Protein AF-A0AAV9CU15-F1 (afdb_monomer_lite)

pLDDT: mean 89.38, std 11.27, range [43.75, 98.19]

Structure (mmCIF, N/CA/C/O backbone):
data_AF-A0AAV9CU15-F1
#
_entry.id   AF-A0AAV9CU15-F1
#
loop_
_atom_site.group_PDB
_atom_site.id
_atom_site.type_symbol
_atom_site.label_atom_id
_atom_site.label_alt_id
_atom_site.label_comp_id
_atom_site.label_asym_id
_atom_site.label_entity_id
_atom_site.label_seq_id
_atom_site.pdbx_PDB_ins_code
_atom_site.Cartn_x
_atom_site.Cartn_y
_atom_site.Cartn_z
_atom_site.occupancy
_atom_site.B_iso_or_equiv
_atom_site.auth_seq_id
_atom_site.auth_comp_id
_atom_site.auth_asym_id
_atom_site.auth_atom_id
_atom_site.pdbx_PDB_model_num
ATOM 1 N N . MET A 1 1 ? -13.813 -2.725 -29.392 1.00 52.69 1 MET A N 1
ATOM 2 C CA . MET A 1 1 ? -12.431 -3.181 -29.645 1.00 52.69 1 MET A CA 1
ATOM 3 C C . MET A 1 1 ? -12.504 -4.587 -30.190 1.00 52.69 1 MET A C 1
ATOM 5 O O . MET A 1 1 ? -13.206 -5.396 -29.596 1.00 52.69 1 MET A O 1
ATOM 9 N N . GLY A 1 2 ? -11.911 -4.836 -31.357 1.00 55.34 2 GLY A N 1
ATOM 10 C CA . GLY A 1 2 ? -11.866 -6.178 -31.943 1.00 55.34 2 GLY A CA 1
ATOM 11 C C . GLY A 1 2 ? -10.766 -7.030 -31.292 1.00 55.34 2 GLY A C 1
ATOM 12 O O . GLY A 1 2 ? -9.834 -6.455 -30.734 1.00 55.34 2 GLY A O 1
ATOM 13 N N . PRO A 1 3 ? -10.847 -8.369 -31.371 1.00 62.31 3 PRO A N 1
ATOM 14 C CA . PRO A 1 3 ? -9.856 -9.271 -30.778 1.00 62.31 3 PRO A CA 1
ATOM 15 C C . PRO A 1 3 ? -8.409 -9.008 -31.239 1.00 62.31 3 PRO A C 1
ATOM 17 O O . PRO A 1 3 ? -7.493 -9.156 -30.439 1.00 62.31 3 PRO A O 1
ATOM 20 N N . SER A 1 4 ? -8.204 -8.536 -32.476 1.00 70.06 4 SER A N 1
ATOM 21 C CA . SER A 1 4 ? -6.872 -8.216 -33.017 1.00 70.06 4 SER A CA 1
ATOM 22 C C . SER A 1 4 ? -6.161 -7.074 -32.276 1.00 70.06 4 SER A C 1
ATOM 24 O O . SER A 1 4 ? -4.962 -7.138 -32.065 1.00 70.06 4 SER A O 1
ATOM 26 N N . ASP A 1 5 ? -6.897 -6.065 -31.795 1.00 84.06 5 ASP A N 1
ATOM 27 C CA . ASP A 1 5 ? -6.326 -4.906 -31.079 1.00 84.06 5 ASP A CA 1
ATOM 28 C C . ASP A 1 5 ? -5.809 -5.291 -29.680 1.00 84.06 5 ASP A C 1
ATOM 30 O O . ASP A 1 5 ? -4.909 -4.654 -29.142 1.00 84.06 5 ASP A O 1
ATOM 34 N N . VAL A 1 6 ? -6.354 -6.349 -29.069 1.00 88.12 6 VAL A N 1
ATOM 35 C CA . VAL A 1 6 ? -5.861 -6.847 -27.775 1.00 88.12 6 VAL A CA 1
ATOM 36 C C . VAL A 1 6 ? -4.567 -7.632 -27.959 1.00 88.12 6 VAL A C 1
ATOM 38 O O . VAL A 1 6 ? -3.618 -7.417 -27.208 1.00 88.12 6 VAL A O 1
ATOM 41 N N . GLU A 1 7 ? -4.517 -8.503 -28.966 1.00 91.31 7 GLU A N 1
ATOM 42 C CA . GLU A 1 7 ? -3.332 -9.303 -29.283 1.00 91.31 7 GLU A CA 1
ATOM 43 C C . GLU A 1 7 ? -2.139 -8.400 -29.627 1.00 91.31 7 GLU A C 1
ATOM 45 O O . GLU A 1 7 ? -1.091 -8.512 -28.990 1.00 91.31 7 GLU A O 1
ATOM 50 N N . ASP A 1 8 ? -2.348 -7.408 -30.499 1.00 92.81 8 ASP A N 1
ATOM 51 C CA . ASP A 1 8 ? -1.324 -6.432 -30.892 1.00 92.81 8 ASP A CA 1
ATOM 52 C C . ASP A 1 8 ? -0.763 -5.663 -29.677 1.00 92.81 8 ASP A C 1
ATOM 54 O O . ASP A 1 8 ? 0.445 -5.440 -29.551 1.00 92.81 8 ASP A O 1
ATOM 58 N N . ARG A 1 9 ? -1.624 -5.279 -28.722 1.00 92.38 9 ARG A N 1
ATOM 59 C CA . ARG A 1 9 ? -1.201 -4.606 -27.478 1.00 92.38 9 ARG A CA 1
ATOM 60 C C . ARG A 1 9 ? -0.415 -5.526 -26.561 1.00 92.38 9 ARG A C 1
ATOM 62 O O . ARG A 1 9 ? 0.552 -5.084 -25.942 1.00 92.38 9 ARG A O 1
ATOM 69 N N . CYS A 1 10 ? -0.842 -6.777 -26.431 1.00 93.06 10 CYS A N 1
ATOM 70 C CA . CYS A 1 10 ? -0.137 -7.768 -25.630 1.00 93.06 10 CYS A CA 1
ATOM 71 C C . CYS A 1 10 ? 1.243 -8.066 -26.220 1.00 93.06 10 CYS A C 1
ATOM 73 O O . CYS A 1 10 ? 2.216 -8.138 -25.470 1.00 93.06 10 CYS A O 1
ATOM 75 N N . GLU A 1 11 ? 1.349 -8.195 -27.542 1.00 94.25 11 GLU A N 1
ATOM 76 C CA . GLU A 1 11 ? 2.629 -8.349 -28.234 1.00 94.25 11 GLU A CA 1
ATOM 77 C C . GLU A 1 11 ? 3.534 -7.136 -28.025 1.00 94.25 11 GLU A C 1
ATOM 79 O O . GLU A 1 11 ? 4.693 -7.301 -27.635 1.00 94.25 11 GLU A O 1
ATOM 84 N N . TRP A 1 12 ? 2.998 -5.922 -28.173 1.00 95.25 12 TRP A N 1
ATOM 85 C CA . TRP A 1 12 ? 3.748 -4.703 -27.883 1.00 95.25 12 TRP A CA 1
ATOM 86 C C . TRP A 1 12 ? 4.240 -4.661 -26.429 1.00 95.25 12 TRP A C 1
ATOM 88 O O . TRP A 1 12 ? 5.417 -4.407 -26.190 1.00 95.25 12 TRP A O 1
ATOM 98 N N . LEU A 1 13 ? 3.386 -4.971 -25.447 1.00 93.69 13 LEU A N 1
ATOM 99 C CA . LEU A 1 13 ? 3.779 -5.008 -24.032 1.00 93.69 13 LEU A CA 1
ATOM 100 C C . LEU A 1 13 ? 4.886 -6.033 -23.767 1.00 93.69 13 LEU A C 1
ATOM 102 O O . LEU A 1 13 ? 5.840 -5.724 -23.051 1.00 93.69 13 LEU A O 1
ATOM 106 N N . ARG A 1 14 ? 4.799 -7.228 -24.365 1.00 92.50 14 ARG A N 1
ATOM 107 C CA . ARG A 1 14 ? 5.859 -8.245 -24.265 1.00 92.50 14 ARG A CA 1
ATOM 108 C C . ARG A 1 14 ? 7.175 -7.728 -24.834 1.00 92.50 14 ARG A C 1
ATOM 110 O O . ARG A 1 14 ? 8.215 -7.946 -24.222 1.00 92.50 14 ARG A O 1
ATOM 117 N N . SER A 1 15 ? 7.125 -6.986 -25.941 1.00 94.94 15 SER A N 1
ATOM 118 C CA . SER A 1 15 ? 8.307 -6.365 -26.547 1.00 94.94 15 SER A CA 1
ATOM 119 C C . SER A 1 15 ? 8.953 -5.292 -25.660 1.00 94.94 15 SER A C 1
ATOM 121 O O . SER A 1 15 ? 10.102 -4.927 -25.895 1.00 94.94 15 SER A O 1
ATOM 123 N N . GLN A 1 16 ? 8.229 -4.744 -24.678 1.00 96.88 16 GLN A N 1
ATOM 124 C CA . GLN A 1 16 ? 8.760 -3.755 -23.739 1.00 96.88 16 GLN A CA 1
ATOM 125 C C . GLN A 1 16 ? 9.396 -4.390 -22.495 1.00 96.88 16 GLN A C 1
ATOM 127 O O . GLN A 1 16 ? 10.040 -3.668 -21.737 1.00 96.88 16 GLN A O 1
ATOM 132 N N . LEU A 1 17 ? 9.235 -5.694 -22.251 1.00 95.56 17 LEU A N 1
ATOM 133 C CA . LEU A 1 17 ? 9.743 -6.343 -21.039 1.00 95.56 17 LEU A CA 1
ATOM 134 C C . LEU A 1 17 ? 11.272 -6.321 -20.979 1.00 95.56 17 LEU A C 1
ATOM 136 O O . LEU A 1 17 ? 11.960 -6.908 -21.813 1.00 95.56 17 LEU A O 1
ATOM 140 N N . ILE A 1 18 ? 11.809 -5.721 -19.919 1.00 95.75 18 ILE A N 1
ATOM 141 C CA . ILE A 1 18 ? 13.247 -5.730 -19.669 1.00 95.75 18 ILE A CA 1
ATOM 142 C C . ILE A 1 18 ? 13.670 -7.129 -19.207 1.00 95.75 18 ILE A C 1
ATOM 144 O O . ILE A 1 18 ? 13.133 -7.700 -18.247 1.00 95.75 18 ILE A O 1
ATOM 148 N N . GLY A 1 19 ? 14.661 -7.689 -19.903 1.00 93.06 19 GLY A N 1
ATOM 149 C CA . GLY A 1 19 ? 15.219 -9.006 -19.604 1.00 93.06 19 GLY A CA 1
ATOM 150 C C . GLY A 1 19 ? 14.276 -10.167 -19.923 1.00 93.06 19 GLY A C 1
ATOM 151 O O . GLY A 1 19 ? 14.358 -11.188 -19.237 1.00 93.06 19 GLY A O 1
ATOM 152 N N . ALA A 1 20 ? 13.376 -10.012 -20.901 1.00 91.56 20 ALA A N 1
ATOM 153 C CA . ALA A 1 20 ? 12.515 -11.094 -21.394 1.00 91.56 20 ALA A CA 1
ATOM 154 C C . ALA A 1 20 ? 13.324 -12.347 -21.777 1.00 91.56 20 ALA A C 1
ATOM 156 O O . ALA A 1 20 ? 12.943 -13.462 -21.43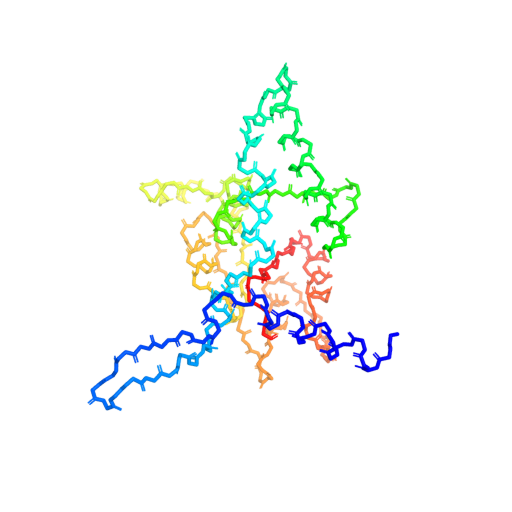1 1.00 91.56 20 ALA A O 1
ATOM 157 N N . ASP A 1 21 ? 14.499 -12.131 -22.369 1.00 92.12 21 ASP A N 1
ATOM 158 C CA . ASP A 1 21 ? 15.380 -13.186 -22.876 1.00 92.12 21 ASP A CA 1
ATOM 159 C C . ASP A 1 21 ? 16.558 -13.448 -21.922 1.00 92.12 21 ASP A C 1
ATOM 161 O O . ASP A 1 21 ? 17.593 -13.985 -22.316 1.00 92.12 21 ASP A O 1
ATOM 165 N N . ALA A 1 22 ? 16.451 -13.000 -20.665 1.00 95.06 22 ALA A N 1
ATOM 166 C CA . ALA A 1 22 ? 17.530 -13.140 -19.698 1.00 95.06 22 ALA A CA 1
ATOM 167 C C . ALA A 1 22 ? 17.842 -14.620 -19.448 1.00 95.06 22 ALA A C 1
ATOM 169 O O . ALA A 1 22 ? 16.946 -15.438 -19.245 1.00 95.06 22 ALA A O 1
ATOM 170 N N . GLU A 1 23 ? 19.127 -14.951 -19.398 1.00 96.62 23 GLU A N 1
ATOM 171 C CA . GLU A 1 23 ? 19.606 -16.300 -19.116 1.00 96.62 23 GLU A CA 1
ATOM 172 C C . GLU A 1 23 ? 20.377 -16.338 -17.801 1.00 96.62 23 GLU A C 1
ATOM 174 O O . GLU A 1 23 ? 21.019 -15.365 -17.400 1.00 96.62 23 GLU A O 1
ATOM 179 N N . PHE A 1 24 ? 20.368 -17.499 -17.154 1.00 96.12 24 PHE A N 1
ATOM 180 C CA . PHE A 1 24 ? 21.204 -17.764 -15.991 1.00 96.12 24 PHE A CA 1
ATOM 181 C C . PHE A 1 24 ? 21.865 -19.139 -16.097 1.00 96.12 24 PHE A C 1
ATOM 183 O O . PHE A 1 24 ? 21.350 -20.065 -16.729 1.00 96.12 24 PHE A O 1
ATOM 190 N N . THR A 1 25 ? 23.049 -19.263 -15.499 1.00 97.38 25 THR A N 1
ATOM 191 C CA . THR A 1 25 ? 23.806 -20.516 -15.486 1.00 97.38 25 THR A CA 1
ATOM 192 C C . THR A 1 25 ? 23.284 -21.422 -14.383 1.00 97.38 25 THR A C 1
ATOM 194 O O . THR A 1 25 ? 23.201 -21.018 -13.223 1.00 97.38 25 THR A O 1
ATOM 197 N N . THR A 1 26 ? 22.989 -22.668 -14.737 1.00 95.12 26 THR A N 1
ATOM 198 C CA . THR A 1 26 ? 22.662 -23.733 -13.786 1.00 95.12 26 THR A CA 1
ATOM 199 C C . THR A 1 26 ? 23.762 -24.800 -13.799 1.00 95.12 26 THR A C 1
ATOM 201 O O . THR A 1 26 ? 24.600 -24.800 -14.703 1.00 95.12 26 THR A O 1
ATOM 204 N N . PRO A 1 27 ? 23.760 -25.757 -12.853 1.00 96.94 27 PRO A N 1
ATOM 205 C CA . PRO A 1 27 ? 24.624 -26.938 -12.933 1.00 96.94 27 PRO A CA 1
ATOM 206 C C . PRO A 1 27 ? 24.406 -27.807 -14.188 1.00 96.94 27 PRO A C 1
ATOM 208 O O . PRO A 1 27 ? 25.235 -28.662 -14.478 1.00 96.94 27 PRO A O 1
ATOM 211 N N . PHE A 1 28 ? 23.305 -27.597 -14.921 1.00 93.19 28 PHE A N 1
ATOM 212 C CA . PHE A 1 28 ? 22.894 -28.349 -16.112 1.00 93.19 28 PHE A CA 1
ATOM 213 C C . PHE A 1 28 ? 22.767 -27.431 -17.339 1.00 93.19 28 PHE A C 1
ATOM 215 O O . PHE A 1 28 ? 21.766 -27.499 -18.062 1.00 93.19 28 PHE A O 1
ATOM 222 N N . ASP A 1 29 ? 23.748 -26.541 -17.512 1.00 94.75 29 ASP A N 1
ATOM 223 C CA . ASP A 1 29 ? 23.861 -25.518 -18.561 1.00 94.75 29 ASP A CA 1
ATOM 224 C C . ASP A 1 29 ? 23.061 -24.228 -18.332 1.00 94.75 29 ASP A C 1
ATOM 226 O O . ASP A 1 29 ? 22.367 -24.035 -17.325 1.00 94.75 29 ASP A O 1
ATOM 230 N N . LYS A 1 30 ? 23.217 -23.292 -19.274 1.00 96.62 30 LYS A N 1
ATOM 231 C CA . LYS A 1 30 ? 22.450 -22.049 -19.323 1.00 96.62 30 LYS A CA 1
ATOM 232 C C . LYS A 1 30 ? 20.980 -22.332 -19.606 1.00 96.62 30 LYS A C 1
ATOM 234 O O . LYS A 1 30 ? 20.640 -23.173 -20.437 1.00 96.62 30 LYS A O 1
ATOM 239 N N . ARG A 1 31 ? 20.109 -21.601 -18.917 1.00 95.88 31 ARG A N 1
ATOM 240 C CA . ARG A 1 31 ? 18.657 -21.673 -19.080 1.00 95.88 31 ARG A CA 1
ATOM 241 C C . ARG A 1 31 ? 18.089 -20.270 -19.239 1.00 95.88 31 ARG A C 1
ATOM 243 O O . ARG A 1 31 ? 18.542 -19.345 -18.566 1.00 95.88 31 ARG A O 1
ATOM 250 N N . VAL A 1 32 ? 17.071 -20.145 -20.086 1.00 95.00 32 VAL A N 1
ATOM 251 C CA . VAL A 1 32 ? 16.246 -18.935 -20.171 1.00 95.00 32 VAL A CA 1
ATOM 252 C C . VAL A 1 32 ? 15.443 -18.798 -18.878 1.00 95.0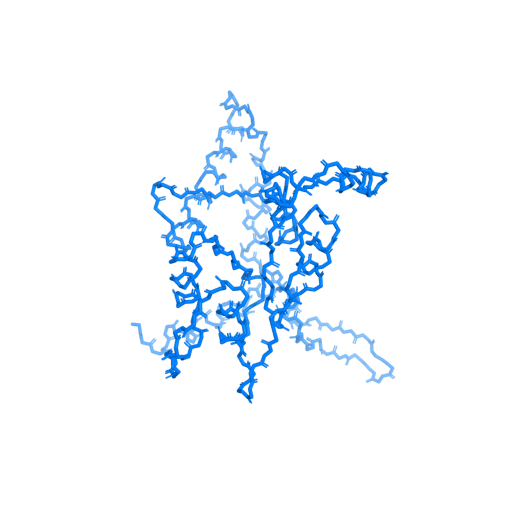0 32 VAL A C 1
ATOM 254 O O . VAL A 1 32 ? 14.858 -19.766 -18.383 1.00 95.00 32 VAL A O 1
ATOM 257 N N . LEU A 1 33 ? 15.429 -17.596 -18.312 1.00 93.88 33 LEU A N 1
ATOM 258 C CA . LEU A 1 33 ? 14.712 -17.272 -17.089 1.00 93.88 33 LEU A CA 1
ATOM 259 C C . LEU A 1 33 ? 13.204 -17.233 -17.351 1.00 93.88 33 LEU A C 1
ATOM 261 O O . LEU A 1 33 ? 12.676 -16.269 -17.896 1.00 93.88 33 LEU A O 1
ATOM 265 N N . THR A 1 34 ? 12.491 -18.257 -16.885 1.00 92.75 34 THR A N 1
ATOM 266 C CA . THR A 1 34 ? 11.025 -18.216 -16.811 1.00 92.75 34 THR A CA 1
ATOM 267 C C . THR A 1 34 ? 10.616 -17.426 -15.575 1.00 92.75 34 THR A C 1
ATOM 269 O O . THR A 1 34 ? 10.810 -17.880 -14.449 1.00 92.75 34 THR A O 1
ATOM 272 N N . TYR A 1 35 ? 10.085 -16.222 -15.772 1.00 92.25 35 TYR A N 1
ATOM 273 C CA . TYR A 1 35 ? 9.671 -15.358 -14.671 1.00 92.25 35 TYR A CA 1
ATOM 274 C C . TYR A 1 35 ? 8.214 -15.607 -14.293 1.00 92.25 35 TYR A C 1
ATOM 276 O O . TYR A 1 35 ? 7.310 -15.266 -15.048 1.00 92.25 35 TYR A O 1
ATOM 284 N N . ALA A 1 36 ? 7.998 -16.190 -13.117 1.00 92.25 36 ALA A N 1
ATOM 285 C CA . ALA A 1 36 ? 6.675 -16.511 -12.584 1.00 92.25 36 ALA A CA 1
ATOM 286 C C . ALA A 1 36 ? 6.419 -15.833 -11.223 1.00 92.25 36 ALA A C 1
ATOM 288 O O . ALA A 1 36 ? 5.704 -16.372 -10.388 1.00 92.25 36 ALA A O 1
ATOM 289 N N . ASP A 1 37 ? 7.018 -14.658 -11.002 1.00 90.75 37 ASP A N 1
ATOM 290 C CA . ASP A 1 37 ? 7.001 -13.926 -9.722 1.00 90.75 37 ASP A CA 1
ATOM 291 C C . ASP A 1 37 ? 6.241 -12.583 -9.812 1.00 90.75 37 ASP A C 1
ATOM 293 O O . ASP A 1 37 ? 6.412 -11.677 -9.002 1.00 90.75 37 ASP A O 1
ATOM 297 N N . HIS A 1 38 ? 5.376 -12.444 -10.824 1.00 87.56 38 HIS A N 1
ATOM 298 C CA . HIS A 1 38 ? 4.663 -11.200 -11.138 1.00 87.56 38 HIS A CA 1
ATOM 299 C C . HIS A 1 38 ? 3.754 -10.690 -10.013 1.00 87.56 38 HIS A C 1
ATOM 301 O O . HIS A 1 38 ? 3.551 -9.482 -9.903 1.00 87.56 38 HIS A O 1
ATOM 307 N N . THR A 1 39 ? 3.219 -11.589 -9.185 1.00 83.69 39 THR A N 1
ATOM 308 C CA . THR A 1 39 ? 2.398 -11.227 -8.021 1.00 83.69 39 THR A CA 1
ATOM 309 C C . THR A 1 39 ? 3.233 -10.578 -6.916 1.00 83.69 39 THR A C 1
ATOM 311 O O . THR A 1 39 ? 2.718 -9.742 -6.183 1.00 83.69 39 THR A O 1
ATOM 314 N N . ALA A 1 40 ? 4.519 -10.927 -6.798 1.00 85.19 40 ALA A N 1
ATOM 315 C CA . ALA A 1 40 ? 5.419 -10.304 -5.831 1.00 85.19 40 ALA A CA 1
ATOM 316 C C . ALA A 1 40 ? 6.030 -9.009 -6.383 1.00 85.19 40 ALA A C 1
ATOM 318 O O . ALA A 1 40 ? 6.111 -8.003 -5.676 1.00 85.19 40 ALA A O 1
ATOM 319 N N . SER A 1 41 ? 6.465 -9.017 -7.647 1.00 88.06 41 SER A N 1
ATOM 320 C CA . SER A 1 41 ? 7.007 -7.831 -8.305 1.00 88.06 41 SER A CA 1
ATOM 321 C C . SER A 1 41 ? 6.836 -7.877 -9.821 1.00 88.06 41 SER A C 1
ATOM 323 O O . SER A 1 41 ? 7.056 -8.892 -10.476 1.00 88.06 41 SER A O 1
ATOM 325 N N . GLY A 1 42 ? 6.457 -6.747 -10.413 1.00 88.88 42 GLY A N 1
ATOM 326 C CA . GLY A 1 42 ? 6.433 -6.600 -11.864 1.00 88.88 42 GLY A CA 1
ATOM 327 C C . GLY A 1 42 ? 7.843 -6.448 -12.439 1.00 88.88 42 GLY A C 1
ATOM 328 O O . GLY A 1 42 ? 8.732 -5.882 -11.806 1.00 88.88 42 GLY A O 1
ATOM 329 N N . ARG A 1 43 ? 8.044 -6.893 -13.682 1.00 91.88 43 ARG A N 1
ATOM 330 C CA . ARG A 1 43 ? 9.257 -6.551 -14.437 1.00 91.88 43 ARG A CA 1
ATOM 331 C C . ARG A 1 43 ? 9.194 -5.114 -14.940 1.00 91.88 43 ARG A C 1
ATOM 333 O O . ARG A 1 43 ? 8.123 -4.625 -15.292 1.00 91.88 43 ARG A O 1
ATOM 340 N N . GLY A 1 44 ? 10.361 -4.480 -15.028 1.00 94.75 44 GLY A N 1
ATOM 341 C CA . GLY A 1 44 ? 10.501 -3.178 -15.671 1.00 94.75 44 GLY A CA 1
ATOM 342 C C . GLY A 1 44 ? 10.122 -3.233 -17.153 1.00 94.75 44 GLY A C 1
ATOM 343 O O . GLY A 1 44 ? 10.303 -4.258 -17.821 1.00 94.75 44 GLY A O 1
ATOM 344 N N . LEU A 1 45 ? 9.611 -2.113 -17.661 1.00 96.94 45 LEU A N 1
ATOM 345 C CA . LEU A 1 45 ? 9.267 -1.932 -19.068 1.00 96.94 45 LEU A CA 1
ATOM 346 C C . LEU A 1 45 ? 10.155 -0.850 -19.677 1.00 96.94 45 LEU A C 1
ATOM 348 O O . LEU A 1 45 ? 10.263 0.239 -19.117 1.00 96.94 45 LEU A O 1
ATOM 352 N N . HIS A 1 46 ? 10.723 -1.110 -20.853 1.00 97.62 46 HIS A N 1
ATOM 353 C CA . HIS A 1 46 ? 11.558 -0.155 -21.582 1.00 97.62 46 HIS A CA 1
ATOM 354 C C . HIS A 1 46 ? 10.861 1.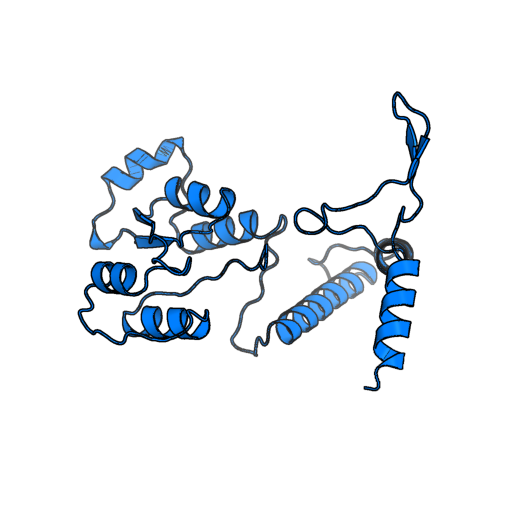194 -21.773 1.00 97.62 46 HIS A C 1
ATOM 356 O O . HIS A 1 46 ? 11.465 2.232 -21.534 1.00 97.62 46 HIS A O 1
ATOM 362 N N . CYS A 1 47 ? 9.574 1.200 -22.126 1.00 96.94 47 CYS A N 1
ATOM 363 C CA . CYS A 1 47 ? 8.812 2.436 -22.281 1.00 96.94 47 CYS A CA 1
ATOM 364 C C . CYS A 1 47 ? 8.740 3.281 -20.993 1.00 96.94 47 CYS A C 1
ATOM 366 O O . CYS A 1 47 ? 8.774 4.508 -21.076 1.00 96.94 47 CYS A O 1
ATOM 368 N N . ILE A 1 48 ? 8.686 2.650 -19.816 1.00 97.06 48 ILE A N 1
ATOM 369 C CA . ILE A 1 48 ? 8.670 3.343 -18.521 1.00 97.06 48 ILE A CA 1
ATOM 370 C C . ILE A 1 48 ? 10.075 3.839 -18.176 1.00 97.06 48 ILE A C 1
ATOM 372 O O . ILE A 1 48 ? 10.244 5.018 -17.868 1.00 97.06 48 ILE A O 1
ATOM 376 N N . GLU A 1 49 ? 11.086 2.975 -18.275 1.00 97.75 49 GLU A N 1
ATOM 377 C CA . GLU A 1 49 ? 12.465 3.336 -17.924 1.00 97.75 49 GLU A CA 1
ATOM 378 C C . GLU A 1 49 ? 13.028 4.429 -18.842 1.00 97.75 49 GLU A C 1
ATOM 380 O O . GLU A 1 49 ? 13.665 5.377 -18.375 1.00 97.75 49 GLU A O 1
ATOM 385 N N . ASN A 1 50 ? 12.728 4.369 -20.141 1.00 98.00 50 ASN A N 1
ATOM 386 C CA . ASN A 1 50 ? 13.110 5.412 -21.092 1.00 98.00 50 ASN A CA 1
ATOM 387 C C . ASN A 1 50 ? 12.392 6.728 -20.764 1.00 98.00 50 ASN A C 1
ATOM 389 O O . ASN A 1 50 ? 13.016 7.784 -20.739 1.00 98.00 50 ASN A O 1
ATOM 393 N N . TYR A 1 51 ? 11.101 6.690 -20.414 1.00 97.38 51 TYR A N 1
ATOM 394 C CA . TYR A 1 51 ? 10.389 7.899 -19.996 1.00 97.38 51 TYR A CA 1
ATOM 395 C C . TYR A 1 51 ? 11.007 8.523 -18.735 1.00 97.38 51 TYR A C 1
ATOM 397 O O . TYR A 1 51 ? 11.206 9.740 -18.672 1.00 97.38 51 TYR A O 1
ATOM 405 N N . ILE A 1 52 ? 11.359 7.706 -17.740 1.00 97.06 52 ILE A N 1
ATOM 406 C CA . ILE A 1 52 ? 12.026 8.179 -16.523 1.00 97.06 52 ILE A CA 1
ATOM 407 C C . ILE A 1 52 ? 13.365 8.832 -16.880 1.00 97.06 52 ILE A C 1
ATOM 409 O O . ILE A 1 52 ? 13.599 9.989 -16.522 1.00 97.06 52 ILE A O 1
ATOM 413 N N . THR A 1 53 ? 14.224 8.124 -17.608 1.00 98.19 53 THR A N 1
ATOM 414 C CA . THR A 1 53 ? 15.594 8.568 -17.903 1.00 98.19 53 THR A CA 1
ATOM 415 C C . THR A 1 53 ? 15.664 9.752 -18.863 1.00 98.19 53 THR A C 1
ATOM 417 O O . THR A 1 53 ? 16.496 10.635 -18.665 1.00 98.19 53 THR A O 1
ATOM 420 N N . GLU A 1 54 ? 14.779 9.826 -19.854 1.00 97.56 54 GLU A N 1
ATOM 421 C CA . GLU A 1 54 ? 14.821 10.848 -20.905 1.00 97.56 54 GLU A CA 1
ATOM 422 C C . GLU A 1 54 ? 13.907 12.047 -20.616 1.00 97.56 54 GLU A C 1
ATOM 424 O O . GLU A 1 54 ? 14.194 13.167 -21.042 1.00 97.56 54 GLU A O 1
ATOM 429 N N . THR A 1 55 ? 12.802 11.849 -19.886 1.00 95.50 55 THR A N 1
ATOM 430 C CA . THR A 1 55 ? 11.776 12.894 -19.691 1.00 95.50 55 THR A CA 1
ATOM 431 C C . THR A 1 55 ? 11.688 13.405 -18.257 1.00 95.50 55 THR A C 1
ATOM 433 O O . THR A 1 55 ? 11.449 14.604 -18.062 1.00 95.50 55 THR A O 1
ATOM 436 N N . VAL A 1 56 ? 11.858 12.533 -17.258 1.00 95.38 56 VAL A N 1
ATOM 437 C CA . VAL A 1 56 ? 11.707 12.897 -15.838 1.00 95.38 56 VAL A CA 1
ATOM 438 C C . VAL A 1 56 ? 13.032 13.375 -15.253 1.00 95.38 56 VAL A C 1
ATOM 440 O O . VAL A 1 56 ? 13.138 14.527 -14.831 1.00 95.38 56 VAL A O 1
ATOM 443 N N . LEU A 1 57 ? 14.054 12.515 -15.250 1.00 96.75 57 LEU A N 1
ATOM 444 C CA . LEU A 1 57 ? 15.327 12.765 -14.570 1.00 96.75 57 LEU A CA 1
ATOM 445 C C . LEU A 1 57 ? 16.064 14.028 -15.050 1.00 96.75 57 LEU A C 1
ATOM 447 O O . LEU A 1 57 ? 16.528 14.772 -14.185 1.00 96.75 57 LEU A O 1
ATOM 451 N N . PRO A 1 58 ? 16.127 14.360 -16.358 1.00 96.62 58 PRO A N 1
ATOM 452 C CA . PRO A 1 58 ? 16.873 15.535 -16.819 1.00 96.62 58 PRO A CA 1
ATOM 453 C C . PRO A 1 58 ? 16.308 16.873 -16.322 1.00 96.62 58 PRO A C 1
ATOM 455 O O . PRO A 1 58 ? 17.009 17.883 -16.329 1.00 96.62 58 PRO A O 1
ATOM 458 N N . PHE A 1 59 ? 15.042 16.893 -15.895 1.00 94.56 59 PHE A N 1
ATOM 459 C CA . PHE A 1 59 ? 14.342 18.099 -15.446 1.00 94.56 59 PHE A CA 1
ATOM 460 C C . PHE A 1 59 ? 13.806 17.976 -14.018 1.00 94.56 59 PHE A C 1
ATOM 462 O O . PHE A 1 59 ? 12.953 18.773 -13.619 1.00 94.56 59 PHE A O 1
ATOM 469 N N . CYS A 1 60 ? 14.279 16.981 -13.265 1.00 94.12 60 CYS A N 1
ATOM 470 C CA . CYS A 1 60 ? 13.829 16.736 -11.906 1.00 94.12 60 CYS A CA 1
ATOM 471 C C . CYS A 1 60 ? 14.252 17.893 -10.993 1.00 94.12 60 CYS A C 1
ATOM 473 O O . CYS A 1 60 ? 15.422 18.274 -10.927 1.00 94.12 60 CYS A O 1
ATOM 475 N N . GLY A 1 61 ? 13.280 18.467 -10.295 1.00 93.19 61 GLY A N 1
ATOM 476 C CA . GLY A 1 61 ? 13.467 19.556 -9.349 1.00 93.19 61 GLY A CA 1
ATOM 477 C C . GLY A 1 61 ? 12.658 19.326 -8.080 1.00 93.19 61 GLY A C 1
ATOM 478 O O . GLY A 1 61 ? 11.758 18.490 -8.033 1.00 93.19 61 GLY A O 1
ATOM 479 N N . ASN A 1 62 ? 12.967 20.090 -7.037 1.00 90.44 62 ASN A N 1
ATOM 480 C CA . ASN A 1 62 ? 12.225 20.023 -5.784 1.00 90.44 62 ASN A CA 1
ATOM 481 C C . ASN A 1 62 ? 10.765 20.477 -5.996 1.00 90.44 62 ASN A C 1
ATOM 483 O O . ASN A 1 62 ? 10.521 21.543 -6.557 1.00 90.44 62 ASN A O 1
ATOM 487 N N . THR A 1 63 ? 9.797 19.692 -5.523 1.00 86.94 63 THR A N 1
ATOM 488 C CA . THR A 1 63 ? 8.357 19.986 -5.634 1.00 86.94 63 THR A CA 1
ATOM 489 C C . THR A 1 63 ? 7.850 21.023 -4.628 1.00 86.94 63 THR A C 1
ATOM 491 O O . THR A 1 63 ? 6.674 21.383 -4.647 1.00 86.94 63 THR A O 1
ATOM 494 N N . HIS A 1 64 ? 8.715 21.500 -3.731 1.00 83.06 64 HIS A N 1
ATOM 495 C CA . HIS A 1 64 ? 8.393 22.520 -2.730 1.00 83.06 64 HIS A CA 1
ATOM 496 C C . HIS A 1 64 ? 8.681 23.955 -3.196 1.00 83.06 64 HIS A C 1
ATOM 498 O O . HIS A 1 64 ? 8.402 24.897 -2.457 1.00 83.06 64 HIS A O 1
ATOM 504 N N . THR A 1 65 ? 9.219 24.141 -4.405 1.00 77.69 65 THR A N 1
ATOM 505 C CA . THR A 1 65 ? 9.456 25.461 -4.999 1.00 77.69 65 THR A CA 1
ATOM 506 C C . THR A 1 65 ? 9.028 25.471 -6.464 1.00 77.69 65 THR A C 1
ATOM 508 O O . THR A 1 65 ? 9.314 24.549 -7.226 1.00 77.69 65 THR A O 1
ATOM 511 N N . THR A 1 66 ? 8.331 26.525 -6.888 1.00 85.44 66 THR A N 1
ATOM 512 C CA . THR A 1 66 ? 7.886 26.687 -8.286 1.00 85.44 66 THR A CA 1
ATOM 513 C C . THR A 1 66 ? 8.591 27.827 -9.012 1.00 85.44 66 THR A C 1
ATOM 515 O O . THR A 1 66 ? 8.270 28.101 -10.163 1.00 85.44 66 THR A O 1
ATOM 518 N N . ASP A 1 67 ? 9.566 28.465 -8.362 1.00 89.31 67 ASP A N 1
ATOM 519 C CA . ASP A 1 67 ? 10.267 29.647 -8.882 1.00 89.31 67 ASP A CA 1
ATOM 520 C C . ASP A 1 67 ? 11.314 29.302 -9.951 1.00 89.31 67 ASP A C 1
ATOM 522 O O . ASP A 1 67 ? 11.804 30.173 -10.665 1.00 89.31 67 ASP A O 1
ATOM 526 N N . SER A 1 68 ? 11.656 28.017 -10.086 1.00 92.62 68 SER A N 1
ATOM 527 C CA . SER A 1 68 ? 12.519 27.506 -11.150 1.00 92.62 68 SER A CA 1
ATOM 528 C C . SER A 1 68 ? 11.718 26.698 -12.166 1.00 92.62 68 SER A C 1
ATOM 530 O O . SER A 1 68 ? 10.722 26.053 -11.830 1.00 92.62 68 SER A O 1
ATOM 532 N N . TYR A 1 69 ? 12.202 26.668 -13.410 1.00 93.94 69 TYR A N 1
ATOM 533 C CA . TYR A 1 69 ? 11.607 25.857 -14.475 1.00 93.94 69 TYR A CA 1
ATOM 534 C C . TYR A 1 69 ? 11.444 24.382 -14.062 1.00 93.94 69 TYR A C 1
ATOM 536 O O . TYR A 1 69 ? 10.369 23.806 -14.228 1.00 93.94 69 TYR A O 1
ATOM 544 N N . VAL A 1 70 ? 12.488 23.783 -13.475 1.00 95.12 70 VAL A N 1
ATOM 545 C CA . VAL A 1 70 ? 12.492 22.371 -13.054 1.00 95.12 70 VAL A CA 1
ATOM 546 C C . VAL A 1 70 ? 11.558 22.105 -11.869 1.00 95.12 70 VAL A C 1
ATOM 548 O O . VAL A 1 70 ? 10.852 21.096 -11.863 1.00 95.12 70 VAL A O 1
ATOM 551 N N . GLY A 1 71 ? 11.472 23.032 -10.907 1.00 95.81 71 GLY A N 1
ATOM 552 C CA . GLY A 1 71 ? 10.551 22.929 -9.770 1.00 95.81 71 GLY A CA 1
ATOM 553 C C . GLY A 1 71 ? 9.085 23.032 -10.199 1.00 95.81 71 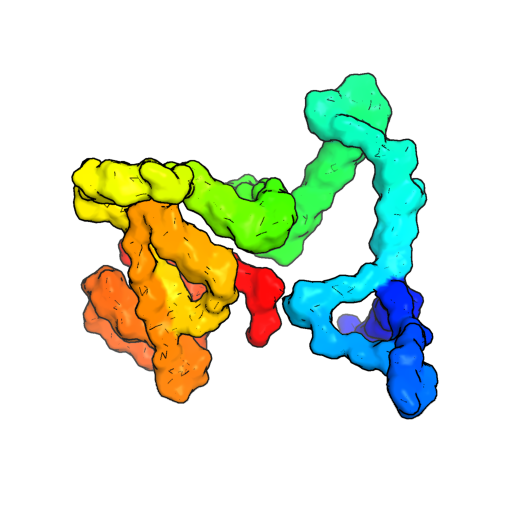GLY A C 1
ATOM 554 O O . GLY A 1 71 ? 8.263 22.183 -9.840 1.00 95.81 71 GLY A O 1
ATOM 555 N N . HIS A 1 72 ? 8.761 23.999 -11.068 1.00 94.88 72 HIS A N 1
ATOM 556 C CA . HIS A 1 72 ? 7.425 24.123 -11.659 1.00 94.88 72 HIS A CA 1
ATOM 557 C C . HIS A 1 72 ? 7.041 22.873 -12.462 1.00 94.88 72 HIS A C 1
ATOM 559 O O . HIS A 1 72 ? 5.958 22.312 -12.267 1.00 94.88 72 HIS A O 1
ATOM 565 N N . ARG A 1 73 ? 7.934 22.407 -13.347 1.00 95.00 73 ARG A N 1
ATOM 566 C CA . ARG A 1 73 ? 7.691 21.239 -14.205 1.00 95.00 73 ARG A CA 1
ATOM 567 C C . ARG A 1 73 ? 7.478 19.963 -13.390 1.00 95.00 73 ARG A C 1
ATOM 569 O O . ARG A 1 73 ? 6.515 19.246 -13.656 1.00 95.00 73 ARG A O 1
ATOM 576 N N . THR A 1 74 ? 8.316 19.704 -12.386 1.00 95.50 74 THR A N 1
ATOM 577 C CA . THR A 1 74 ? 8.202 18.501 -11.543 1.00 95.50 74 THR A CA 1
ATOM 578 C C . THR A 1 74 ? 6.921 18.530 -10.711 1.00 95.50 74 THR A C 1
ATOM 580 O O . THR A 1 74 ? 6.165 17.561 -10.709 1.00 95.50 74 THR A O 1
ATOM 583 N N . THR A 1 75 ? 6.600 19.672 -10.092 1.00 94.62 75 THR A N 1
ATOM 584 C CA . THR A 1 75 ? 5.347 19.853 -9.333 1.00 94.62 75 THR A CA 1
ATOM 585 C C . THR A 1 75 ? 4.117 19.608 -10.205 1.00 94.62 75 THR A C 1
ATOM 587 O O . THR A 1 75 ? 3.183 18.916 -9.793 1.00 94.62 75 THR A O 1
ATOM 590 N N . LYS A 1 76 ? 4.113 20.138 -11.434 1.00 94.38 76 LYS A N 1
ATOM 591 C CA . LYS A 1 76 ? 3.028 19.905 -12.392 1.00 94.38 76 LYS A CA 1
ATOM 592 C C . LYS A 1 76 ? 2.896 18.423 -12.748 1.00 94.38 76 LYS A C 1
ATOM 594 O O . LYS A 1 76 ? 1.781 17.910 -12.740 1.00 94.38 76 LYS A O 1
ATOM 599 N N . MET A 1 77 ? 4.008 17.740 -13.020 1.00 94.56 77 MET A N 1
ATOM 600 C CA . MET A 1 77 ? 4.007 16.317 -13.373 1.00 94.56 77 MET A CA 1
ATOM 601 C C . MET A 1 77 ? 3.440 15.448 -12.243 1.00 94.56 77 MET A C 1
ATOM 603 O O . MET A 1 77 ? 2.588 14.601 -12.501 1.00 94.56 77 MET A O 1
ATOM 607 N N . VAL A 1 78 ? 3.834 15.706 -10.990 1.00 93.50 78 VAL A N 1
ATOM 608 C CA . VAL A 1 78 ? 3.289 14.996 -9.820 1.00 93.50 78 VAL A CA 1
ATOM 609 C C . VAL A 1 78 ? 1.779 15.211 -9.700 1.00 93.50 78 VAL A C 1
ATOM 611 O O . VAL A 1 78 ? 1.044 14.242 -9.535 1.00 93.50 78 VAL A O 1
ATOM 614 N N . ARG A 1 79 ? 1.288 16.449 -9.853 1.00 93.12 79 ARG A N 1
ATOM 615 C CA . ARG A 1 79 ? -0.160 16.738 -9.815 1.00 93.12 79 ARG A CA 1
ATOM 616 C C . ARG A 1 79 ? -0.927 15.999 -10.911 1.00 93.12 79 ARG A C 1
ATOM 618 O O . ARG A 1 79 ? -1.950 15.388 -10.628 1.00 93.12 79 ARG A O 1
ATOM 625 N N . GLN A 1 80 ? -0.407 16.000 -12.136 1.00 94.69 80 GLN A N 1
ATOM 626 C CA . GLN A 1 80 ? -1.019 15.279 -13.255 1.00 94.69 80 GLN A CA 1
ATOM 627 C C . GLN A 1 80 ? -1.055 13.765 -13.010 1.00 94.69 80 GLN A C 1
ATOM 629 O O . GLN A 1 80 ? -2.062 13.123 -13.305 1.00 94.69 80 GLN A O 1
ATOM 634 N N . ALA A 1 81 ? 0.011 13.199 -12.436 1.00 94.12 81 ALA A N 1
ATOM 635 C CA . ALA A 1 81 ? 0.044 11.793 -12.048 1.00 94.12 81 ALA A CA 1
ATOM 636 C C . ALA A 1 81 ? -0.989 11.484 -10.949 1.00 94.12 81 ALA A C 1
ATOM 638 O O . ALA A 1 81 ? -1.725 10.509 -11.071 1.00 94.12 81 ALA A O 1
ATOM 639 N N . MET A 1 82 ? -1.107 12.337 -9.923 1.00 93.94 82 MET A N 1
ATOM 640 C CA . MET A 1 82 ? -2.125 12.191 -8.873 1.00 93.94 82 MET A CA 1
ATOM 641 C C . MET A 1 82 ? -3.542 12.210 -9.446 1.00 93.94 82 MET A C 1
ATOM 643 O O . MET A 1 82 ? -4.337 11.330 -9.131 1.00 93.94 82 MET A O 1
ATOM 647 N N . GLU A 1 83 ? -3.858 13.181 -10.305 1.00 94.25 83 GLU A N 1
ATOM 648 C CA . GLU A 1 83 ? -5.167 13.279 -10.961 1.00 94.25 83 GLU A CA 1
ATOM 649 C C . GLU A 1 83 ? -5.463 12.054 -11.830 1.00 94.25 83 GLU A C 1
ATOM 651 O O . GLU A 1 83 ? -6.584 11.547 -11.835 1.00 94.25 83 GLU A O 1
ATOM 656 N N . TYR A 1 84 ? -4.461 11.561 -12.562 1.00 95.06 84 TYR A N 1
ATOM 657 C CA . TYR A 1 84 ? -4.600 10.362 -13.377 1.00 95.06 84 TYR A CA 1
ATOM 658 C C . TYR A 1 84 ? -4.905 9.128 -12.522 1.00 95.06 84 TYR A C 1
ATOM 660 O O . TYR A 1 84 ? -5.932 8.491 -12.748 1.00 95.06 84 TYR A O 1
ATOM 668 N N . VAL A 1 85 ? -4.082 8.840 -11.507 1.00 94.31 85 VAL A N 1
ATOM 669 C CA . VAL A 1 85 ? -4.278 7.680 -10.621 1.00 94.31 85 VAL A CA 1
ATOM 670 C C . VAL A 1 85 ? -5.619 7.773 -9.896 1.00 94.31 85 VAL A C 1
ATOM 672 O O . VAL A 1 85 ? -6.368 6.800 -9.873 1.00 94.31 85 VAL A O 1
ATOM 675 N N . LYS A 1 86 ? -5.974 8.951 -9.372 1.00 94.81 86 LYS A N 1
ATOM 676 C CA . LYS A 1 86 ? -7.250 9.171 -8.681 1.00 94.81 86 LYS A CA 1
ATOM 677 C C . LYS A 1 86 ? -8.447 8.847 -9.579 1.00 94.81 86 LYS A C 1
ATOM 679 O O . LYS A 1 86 ? -9.351 8.144 -9.141 1.00 94.81 86 LYS A O 1
ATOM 684 N N . ARG A 1 87 ? -8.422 9.273 -10.849 1.00 94.44 87 ARG A N 1
ATOM 685 C CA . ARG A 1 87 ? -9.465 8.923 -11.831 1.00 94.44 87 ARG A CA 1
ATOM 686 C C . ARG A 1 87 ? -9.504 7.432 -12.154 1.00 94.44 87 ARG A C 1
ATOM 688 O O . ARG A 1 87 ? -10.595 6.884 -12.249 1.00 94.44 87 ARG A O 1
ATOM 695 N N . CYS A 1 88 ? -8.352 6.776 -12.317 1.00 94.56 88 CYS A N 1
ATOM 696 C CA . CYS A 1 88 ? -8.292 5.328 -12.562 1.00 94.56 88 CYS A CA 1
ATOM 697 C C . CYS A 1 88 ? -8.919 4.520 -11.419 1.00 94.56 88 CYS A C 1
ATOM 699 O O . CYS A 1 88 ? -9.530 3.488 -11.673 1.00 94.56 88 CYS A O 1
ATOM 701 N N . MET A 1 89 ? -8.813 5.019 -10.186 1.00 91.56 89 MET A N 1
ATOM 702 C CA . MET A 1 89 ? -9.432 4.424 -8.998 1.00 91.56 89 MET A CA 1
ATOM 703 C C . MET A 1 89 ? -10.897 4.848 -8.788 1.00 91.56 89 MET A C 1
ATOM 705 O O . MET A 1 89 ? -11.505 4.459 -7.797 1.00 91.56 89 MET A O 1
ATOM 709 N N . GLY A 1 90 ? -11.471 5.660 -9.683 1.00 93.06 90 GLY A N 1
ATOM 710 C CA . GLY A 1 90 ? -12.847 6.155 -9.569 1.00 93.06 90 GLY A CA 1
ATOM 711 C C . GLY A 1 90 ? -13.055 7.291 -8.559 1.00 93.06 90 GLY A C 1
ATOM 712 O O . GLY A 1 90 ? -14.199 7.615 -8.259 1.00 93.06 90 GLY A O 1
ATOM 713 N N . GLY A 1 91 ? -11.986 7.910 -8.047 1.00 93.31 91 GLY A N 1
ATOM 714 C CA . GLY A 1 91 ? -12.072 8.991 -7.062 1.00 93.31 91 GLY A CA 1
ATOM 715 C C . GLY A 1 91 ? -12.543 10.330 -7.650 1.00 93.31 91 GLY A C 1
ATOM 716 O O . GLY A 1 91 ? -12.061 10.772 -8.699 1.00 93.31 91 GLY A O 1
ATOM 717 N N . GLY A 1 92 ? -13.453 11.002 -6.943 1.00 91.94 92 GLY A N 1
ATOM 718 C CA . GLY A 1 92 ? -14.042 12.310 -7.250 1.00 91.94 92 GLY A CA 1
ATOM 719 C C . GLY A 1 92 ? -13.383 13.478 -6.507 1.00 91.94 92 GLY A C 1
ATOM 720 O O . GLY A 1 92 ? -12.302 13.348 -5.948 1.00 91.94 92 GLY A O 1
ATOM 721 N N . LEU A 1 93 ? -13.998 14.665 -6.509 1.00 90.69 93 LEU A N 1
ATOM 722 C CA . LEU A 1 93 ? -13.403 15.868 -5.897 1.00 90.69 93 LEU A CA 1
ATOM 723 C C . LEU A 1 93 ? -13.222 15.751 -4.377 1.00 90.69 93 LEU A C 1
ATOM 725 O O . LEU A 1 93 ? -12.228 16.258 -3.862 1.00 90.69 93 LEU A O 1
ATOM 729 N N . ASP A 1 94 ? -14.116 15.025 -3.708 1.00 94.00 94 ASP A N 1
ATOM 730 C CA . ASP A 1 94 ? -14.137 14.875 -2.249 1.00 94.00 94 ASP A CA 1
ATOM 731 C C . ASP A 1 94 ? -13.182 13.788 -1.722 1.00 94.00 94 ASP A C 1
ATOM 733 O O . ASP A 1 94 ? -12.973 13.674 -0.517 1.00 94.00 94 ASP A O 1
ATOM 737 N N . ASP A 1 95 ? -12.551 13.016 -2.613 1.00 94.50 95 ASP A N 1
ATOM 738 C CA . ASP A 1 95 ? -11.617 11.960 -2.224 1.00 94.50 95 ASP A CA 1
ATOM 739 C C . ASP A 1 95 ? -10.185 12.483 -2.048 1.00 94.50 95 ASP A C 1
ATOM 741 O O . ASP A 1 95 ? -9.720 13.379 -2.759 1.00 94.50 95 ASP A O 1
ATOM 745 N N . ALA A 1 96 ? -9.420 11.875 -1.148 1.00 92.25 96 ALA A N 1
ATOM 746 C CA . ALA A 1 96 ? -7.999 12.168 -0.989 1.00 92.25 96 ALA A CA 1
ATOM 747 C C . ALA A 1 96 ? -7.138 11.064 -1.619 1.00 92.25 96 ALA A C 1
ATOM 749 O O . ALA A 1 96 ? -7.430 9.880 -1.482 1.00 92.25 96 ALA A O 1
ATOM 750 N N . LEU A 1 97 ? -6.041 11.454 -2.275 1.00 93.44 97 LEU A N 1
ATOM 751 C CA . LEU A 1 97 ? -4.988 10.535 -2.708 1.00 93.44 97 LEU A CA 1
ATOM 752 C C . LEU A 1 97 ? -3.680 10.931 -2.029 1.00 93.44 97 LEU A C 1
ATOM 754 O O . LEU A 1 97 ? -3.244 12.079 -2.130 1.00 93.44 97 LEU A O 1
ATOM 758 N N . LEU A 1 98 ? -3.056 9.972 -1.350 1.00 91.44 98 LEU A N 1
ATOM 759 C CA . LEU A 1 98 ? -1.819 10.163 -0.599 1.00 91.44 98 LEU A CA 1
ATOM 760 C C . LEU A 1 98 ? -0.747 9.212 -1.131 1.00 91.44 98 LEU A C 1
ATOM 762 O O . LEU A 1 98 ? -0.939 7.999 -1.154 1.00 91.44 98 LEU A O 1
ATOM 766 N N . PHE A 1 99 ? 0.403 9.757 -1.527 1.00 90.25 99 PHE A N 1
ATOM 767 C CA . PHE A 1 99 ? 1.574 8.938 -1.821 1.00 90.25 99 PHE A CA 1
ATOM 768 C C . PHE A 1 99 ? 2.299 8.594 -0.522 1.00 90.25 99 PHE A C 1
ATOM 770 O O . PHE A 1 99 ? 2.953 9.441 0.083 1.00 90.25 99 PHE A O 1
ATOM 777 N N . CYS A 1 100 ? 2.187 7.336 -0.105 1.00 91.31 100 CYS A N 1
ATOM 778 C CA . CYS A 1 100 ? 2.760 6.850 1.151 1.00 91.31 100 CYS A CA 1
ATOM 779 C C . CYS A 1 100 ? 4.173 6.259 0.992 1.00 91.31 100 CYS A C 1
ATOM 781 O O . CYS A 1 100 ? 4.761 5.797 1.964 1.00 91.31 100 CYS A O 1
ATOM 783 N N . GLY A 1 101 ? 4.747 6.292 -0.214 1.00 87.31 101 GLY A N 1
ATOM 784 C CA . GLY A 1 101 ? 6.080 5.756 -0.487 1.00 87.31 101 GLY A CA 1
ATOM 785 C C . GLY A 1 101 ? 6.057 4.249 -0.738 1.00 87.31 101 GLY A C 1
ATOM 786 O O . GLY A 1 101 ? 5.582 3.810 -1.782 1.00 87.31 101 GLY A O 1
ATOM 787 N N . ALA A 1 102 ? 6.606 3.462 0.190 1.00 85.94 102 ALA A N 1
ATOM 788 C CA . ALA A 1 102 ? 6.898 2.038 0.003 1.00 85.94 102 ALA A CA 1
ATOM 789 C C . ALA A 1 102 ? 5.653 1.130 0.118 1.00 85.94 102 ALA A C 1
ATOM 791 O O . ALA A 1 102 ? 5.484 0.396 1.094 1.00 85.94 102 ALA A O 1
ATOM 792 N N . GLY A 1 103 ? 4.787 1.178 -0.896 1.00 87.31 103 GLY A N 1
ATOM 793 C CA . GLY A 1 103 ? 3.651 0.267 -1.053 1.00 87.31 103 GLY A CA 1
ATOM 794 C C . GLY A 1 103 ? 2.579 0.392 0.037 1.00 87.31 103 GLY A C 1
ATOM 795 O O . GLY A 1 103 ? 2.496 1.393 0.757 1.00 87.31 103 GLY A O 1
ATOM 796 N N . THR A 1 104 ? 1.739 -0.637 0.155 1.00 89.81 104 THR A N 1
ATOM 797 C CA . THR A 1 104 ? 0.576 -0.625 1.059 1.00 89.81 104 THR A CA 1
ATOM 798 C C . THR A 1 104 ? 0.965 -0.712 2.527 1.00 89.81 104 THR A C 1
ATOM 800 O O . THR A 1 104 ? 0.325 -0.067 3.350 1.00 89.81 104 THR A O 1
ATOM 803 N N . THR A 1 105 ? 2.091 -1.347 2.862 1.00 91.31 105 THR A N 1
ATOM 804 C CA . THR A 1 105 ? 2.665 -1.324 4.220 1.00 91.31 105 THR A CA 1
ATOM 805 C C . THR A 1 105 ? 2.850 0.105 4.741 1.00 91.31 105 THR A C 1
ATOM 807 O O . THR A 1 105 ? 2.453 0.421 5.864 1.00 91.31 105 THR A O 1
ATOM 810 N N . ALA A 1 106 ? 3.418 1.001 3.927 1.00 93.25 106 ALA A N 1
ATOM 811 C CA . ALA A 1 106 ? 3.594 2.394 4.323 1.00 93.25 106 ALA A CA 1
ATOM 812 C C . ALA A 1 106 ? 2.259 3.159 4.365 1.00 93.25 106 ALA A C 1
ATOM 814 O O . ALA A 1 106 ? 2.087 4.048 5.200 1.00 93.25 106 ALA A O 1
ATOM 815 N N . ALA A 1 107 ? 1.298 2.798 3.508 1.00 93.69 107 ALA A N 1
ATOM 816 C CA . ALA A 1 107 ? -0.043 3.380 3.523 1.00 93.69 107 ALA A CA 1
ATOM 817 C C . ALA A 1 107 ? -0.833 3.009 4.788 1.00 93.69 107 ALA A C 1
ATOM 819 O O . ALA A 1 107 ? -1.382 3.899 5.436 1.00 93.69 107 ALA A O 1
ATOM 820 N N . ILE A 1 108 ? -0.815 1.737 5.191 1.00 93.19 108 ILE A N 1
ATOM 821 C CA . ILE A 1 108 ? -1.420 1.245 6.439 1.00 93.19 108 ILE A CA 1
ATOM 822 C C . ILE A 1 108 ? -0.777 1.940 7.639 1.00 93.19 108 ILE A C 1
ATOM 824 O O . ILE A 1 108 ? -1.473 2.449 8.519 1.00 93.19 108 ILE A O 1
ATOM 828 N N . LYS A 1 109 ? 0.557 2.048 7.651 1.00 93.62 109 LYS A N 1
ATOM 829 C CA . LYS A 1 109 ? 1.255 2.770 8.715 1.00 93.62 109 LYS A CA 1
ATOM 830 C C . LYS A 1 109 ? 0.837 4.240 8.780 1.00 93.62 109 LYS A C 1
ATOM 832 O O . LYS A 1 109 ? 0.581 4.751 9.868 1.00 93.62 109 LYS A O 1
ATOM 837 N N . ARG A 1 110 ? 0.729 4.915 7.632 1.00 95.00 110 ARG A N 1
ATOM 838 C CA . ARG A 1 110 ? 0.278 6.310 7.571 1.00 95.00 110 ARG A CA 1
ATOM 839 C C . ARG A 1 110 ? -1.163 6.461 8.055 1.00 95.00 110 ARG A C 1
ATOM 841 O O . ARG A 1 110 ? -1.455 7.420 8.762 1.00 95.00 110 ARG A O 1
ATOM 848 N N . LEU A 1 111 ? -2.042 5.512 7.738 1.00 94.31 111 LEU A N 1
ATOM 849 C CA . LEU A 1 111 ? -3.406 5.485 8.263 1.00 94.31 111 LEU A CA 1
ATOM 850 C C . LEU A 1 111 ? -3.406 5.404 9.799 1.00 94.31 111 LEU A C 1
ATOM 852 O O . LEU A 1 111 ? -4.043 6.227 10.450 1.00 94.31 111 LEU A O 1
ATOM 856 N N . GLN A 1 112 ? -2.616 4.500 10.383 1.00 95.31 112 GLN A N 1
ATOM 857 C CA . GLN A 1 112 ? -2.474 4.380 11.842 1.00 95.31 112 GLN A CA 1
ATOM 858 C C . GLN A 1 112 ? -1.935 5.658 12.501 1.00 95.31 112 GLN A C 1
ATOM 860 O O . GLN A 1 112 ? -2.329 5.994 13.618 1.00 95.31 112 GLN A O 1
ATOM 865 N N . GLU A 1 113 ? -1.019 6.365 11.833 1.00 95.12 113 GLU A N 1
ATOM 866 C CA . GLU A 1 113 ? -0.489 7.655 12.292 1.00 95.12 113 GLU A CA 1
ATOM 867 C C . GLU A 1 113 ? -1.573 8.734 12.306 1.00 95.12 113 GLU A C 1
ATOM 869 O O . GLU A 1 113 ? -1.717 9.432 13.307 1.00 95.12 113 GLU A O 1
ATOM 874 N N . VAL A 1 114 ? -2.373 8.837 11.240 1.00 94.06 114 VAL A N 1
ATOM 875 C CA . VAL A 1 114 ? -3.490 9.796 11.162 1.00 94.06 114 VAL A CA 1
ATOM 876 C C . VAL A 1 114 ? -4.579 9.472 12.187 1.00 94.06 114 VAL A C 1
ATOM 878 O O . VAL A 1 114 ? -5.128 10.383 12.801 1.00 94.06 114 VAL A O 1
ATOM 881 N N . MET A 1 115 ? -4.857 8.188 12.420 1.00 93.81 115 MET A N 1
ATOM 882 C CA . MET A 1 115 ? -5.802 7.726 13.445 1.00 93.81 115 MET A CA 1
ATOM 883 C C . MET A 1 115 ? -5.293 7.924 14.883 1.00 93.81 115 MET A C 1
ATOM 885 O O . MET A 1 115 ? -6.068 7.779 15.826 1.00 93.81 115 MET A O 1
ATOM 889 N N . GLY A 1 116 ? -4.004 8.227 15.077 1.00 94.25 116 GLY A N 1
ATOM 890 C CA . GLY A 1 116 ? -3.407 8.421 16.402 1.00 94.25 116 GLY A CA 1
ATOM 891 C C . GLY A 1 116 ? -3.135 7.129 17.183 1.00 94.25 116 GLY A C 1
ATOM 892 O O . GLY A 1 116 ? -2.921 7.180 18.390 1.00 94.25 116 GLY A O 1
ATOM 893 N N . ILE A 1 117 ? -3.117 5.973 16.513 1.00 95.06 117 ILE A N 1
ATOM 894 C CA . ILE A 1 117 ? -2.905 4.647 17.134 1.00 95.06 117 ILE A CA 1
ATOM 895 C C . ILE A 1 117 ? -1.512 4.064 16.866 1.00 95.06 117 ILE A C 1
ATOM 897 O O . ILE A 1 117 ? -1.152 3.011 17.397 1.00 95.06 117 ILE A O 1
ATOM 901 N N . ALA A 1 118 ? -0.713 4.740 16.041 1.00 95.44 118 ALA A N 1
ATOM 902 C CA . ALA A 1 118 ? 0.697 4.436 15.862 1.00 95.44 118 ALA A CA 1
ATOM 903 C C . ALA A 1 118 ? 1.506 4.916 17.078 1.00 95.44 118 ALA A C 1
ATOM 905 O O . ALA A 1 118 ? 1.624 6.113 17.325 1.00 95.44 118 ALA A O 1
ATOM 906 N N . VAL A 1 119 ? 2.134 3.984 17.796 1.00 94.06 119 VAL A N 1
ATOM 907 C CA . VAL A 1 119 ? 2.962 4.276 18.976 1.00 94.06 119 VAL A CA 1
ATOM 908 C C . VAL A 1 119 ? 4.336 3.604 18.853 1.00 94.06 119 VAL A C 1
ATOM 910 O O . VAL A 1 119 ? 4.433 2.521 18.270 1.00 94.06 119 VAL A O 1
ATOM 913 N N . PRO A 1 120 ? 5.422 4.204 19.380 1.00 94.38 120 PRO A N 1
ATOM 914 C CA . PRO A 1 120 ? 6.693 3.503 19.518 1.00 94.38 120 PRO A CA 1
ATOM 915 C C . PRO A 1 120 ? 6.534 2.225 20.362 1.00 94.38 120 PRO A C 1
ATOM 917 O O . PRO A 1 120 ? 5.897 2.288 21.418 1.00 94.38 120 PRO A O 1
ATOM 920 N N . PRO A 1 121 ? 7.152 1.089 19.978 1.00 92.75 121 PRO A N 1
ATOM 921 C CA . PRO A 1 121 ? 6.990 -0.181 20.693 1.00 92.75 121 PRO A CA 1
ATOM 922 C C . PRO A 1 121 ? 7.302 -0.095 22.192 1.00 92.75 121 PRO A C 1
ATOM 924 O O . PRO A 1 121 ? 6.612 -0.692 23.008 1.00 92.75 121 PRO A O 1
ATOM 927 N N . THR A 1 122 ? 8.293 0.717 22.569 1.00 96.12 122 THR A N 1
ATOM 928 C CA . THR A 1 122 ? 8.719 0.920 23.964 1.00 96.12 122 THR A CA 1
ATOM 929 C C . THR A 1 122 ? 7.688 1.630 24.840 1.00 96.12 122 THR A C 1
ATOM 931 O O . THR A 1 122 ? 7.789 1.573 26.063 1.00 96.12 122 THR A O 1
ATOM 934 N N . LEU A 1 123 ? 6.713 2.322 24.244 1.00 95.50 123 LEU A N 1
ATOM 935 C CA . LEU A 1 123 ? 5.661 3.040 24.966 1.00 95.50 123 LEU A CA 1
ATOM 936 C C . LEU A 1 123 ? 4.312 2.323 24.911 1.00 95.50 123 LEU A C 1
ATOM 938 O O . LEU A 1 123 ? 3.398 2.729 25.627 1.00 95.50 123 LEU A O 1
ATOM 942 N N . ARG A 1 124 ? 4.182 1.279 24.086 1.00 94.38 124 ARG A N 1
ATOM 943 C CA . ARG A 1 124 ? 2.902 0.653 23.751 1.00 94.38 124 ARG A CA 1
ATOM 944 C C . ARG A 1 124 ? 2.134 0.192 24.986 1.00 94.38 124 ARG A C 1
ATOM 946 O O . ARG A 1 124 ? 1.028 0.669 25.208 1.00 94.38 124 ARG A O 1
ATOM 953 N N . ASP A 1 125 ? 2.735 -0.658 25.814 1.00 94.31 125 ASP A N 1
ATOM 954 C CA . ASP A 1 125 ? 2.047 -1.236 26.979 1.00 94.31 125 ASP A CA 1
ATOM 955 C C . ASP A 1 125 ? 1.661 -0.166 28.007 1.00 94.31 125 ASP A C 1
ATOM 957 O O . ASP A 1 125 ? 0.596 -0.229 28.619 1.00 94.31 125 ASP A O 1
ATOM 961 N N . ARG A 1 126 ? 2.492 0.877 28.143 1.00 95.31 126 ARG A N 1
ATOM 962 C CA . ARG A 1 126 ? 2.196 2.019 29.014 1.00 95.31 126 ARG A CA 1
ATOM 963 C C . ARG A 1 126 ? 0.980 2.800 28.523 1.00 95.31 126 ARG A C 1
ATOM 965 O O . ARG A 1 126 ? 0.167 3.203 29.343 1.00 95.31 126 ARG A O 1
ATOM 972 N N . VAL A 1 127 ? 0.881 3.046 27.217 1.00 95.00 127 VAL A N 1
ATOM 973 C CA . VAL A 1 127 ? -0.245 3.788 26.632 1.00 95.00 127 VAL A CA 1
ATOM 974 C C . VAL A 1 127 ? -1.515 2.937 26.646 1.00 95.00 127 VAL A C 1
ATOM 976 O O . VAL A 1 127 ? -2.560 3.445 27.033 1.00 95.00 127 VAL A O 1
ATOM 979 N N . LEU A 1 128 ? -1.425 1.640 26.335 1.00 93.19 128 LEU A N 1
ATOM 980 C CA . LEU A 1 128 ? -2.556 0.712 26.447 1.00 93.19 128 LEU A CA 1
ATOM 981 C C . LEU A 1 128 ? -3.135 0.675 27.864 1.00 93.19 128 LEU A C 1
ATOM 983 O O . LEU A 1 128 ? -4.348 0.714 28.021 1.00 93.19 128 LEU A O 1
ATOM 987 N N . GLY A 1 129 ? -2.286 0.678 28.897 1.00 92.75 129 GLY A N 1
ATOM 988 C CA . GLY A 1 129 ? -2.738 0.732 30.292 1.00 92.75 129 GLY A CA 1
ATOM 989 C C . GLY A 1 129 ? -3.436 2.039 30.698 1.00 92.75 129 GLY A C 1
ATOM 990 O O . GLY A 1 129 ? -3.996 2.105 31.789 1.00 92.75 129 GLY A O 1
ATOM 991 N N . MET A 1 130 ? -3.389 3.078 29.857 1.00 93.81 130 MET A N 1
ATOM 992 C CA . MET A 1 130 ? -4.051 4.369 30.085 1.00 93.81 130 MET A CA 1
ATOM 993 C C . MET A 1 130 ? -5.337 4.536 29.267 1.00 93.81 130 MET A C 1
ATOM 995 O O . MET A 1 130 ? -6.148 5.392 29.618 1.00 93.81 130 MET A O 1
ATOM 999 N N . LEU A 1 131 ? -5.512 3.762 28.191 1.00 93.62 131 LEU A N 1
ATOM 1000 C CA . LEU A 1 131 ? -6.671 3.860 27.310 1.00 93.62 131 LEU A CA 1
ATOM 1001 C C . LEU A 1 131 ? -7.899 3.224 27.951 1.00 93.62 131 LEU A C 1
ATOM 1003 O O . LEU A 1 131 ? -7.843 2.118 28.496 1.00 93.62 131 LEU A O 1
ATOM 1007 N N . LYS A 1 132 ? -9.035 3.908 27.843 1.00 92.69 132 LYS A N 1
ATOM 1008 C CA . LYS A 1 132 ? -10.328 3.310 28.170 1.00 92.69 132 LYS A CA 1
ATOM 1009 C C . LYS A 1 132 ? -10.829 2.458 27.008 1.00 92.69 132 LYS A C 1
ATOM 1011 O O . LYS A 1 132 ? -10.431 2.639 25.854 1.00 92.69 132 LYS A O 1
ATOM 1016 N N . ARG A 1 133 ? -11.761 1.549 27.300 1.00 87.25 133 ARG A N 1
ATOM 1017 C CA . ARG A 1 133 ? -12.361 0.664 26.289 1.00 87.25 133 ARG A CA 1
ATOM 1018 C C . ARG A 1 133 ? -13.038 1.466 25.177 1.00 87.25 133 ARG A C 1
ATOM 1020 O O . ARG A 1 133 ? -12.915 1.099 24.017 1.00 87.25 133 ARG A O 1
ATOM 1027 N N . GLU A 1 134 ? -13.682 2.576 25.526 1.00 89.75 134 GLU A N 1
ATOM 1028 C CA . GLU A 1 134 ? -14.403 3.456 24.598 1.00 89.75 134 GLU A CA 1
ATOM 1029 C C . GLU A 1 134 ? -13.465 4.283 23.702 1.00 89.75 134 GLU A C 1
ATOM 1031 O O . GLU A 1 134 ? -13.892 4.825 22.688 1.00 89.75 134 GLU A O 1
ATOM 1036 N N . GLU A 1 135 ? -12.187 4.382 24.073 1.00 88.12 135 GLU A N 1
ATOM 1037 C CA . GLU A 1 135 ? -11.140 5.091 23.326 1.00 88.12 135 GLU A CA 1
ATOM 1038 C C . GLU A 1 135 ? -10.321 4.131 22.445 1.00 88.12 135 GLU A C 1
ATOM 1040 O O . GLU A 1 135 ? -9.455 4.562 21.682 1.00 88.12 135 GLU A O 1
ATOM 1045 N N . THR A 1 136 ? -10.574 2.823 22.555 1.00 92.00 136 THR A N 1
ATOM 1046 C CA . THR A 1 136 ? -9.818 1.783 21.856 1.00 92.00 136 THR A CA 1
ATOM 1047 C C . THR A 1 136 ? -10.479 1.455 20.524 1.00 92.00 136 THR A C 1
ATOM 1049 O O . THR A 1 136 ? -11.617 0.991 20.475 1.00 92.00 136 THR A O 1
ATOM 1052 N N . TRP A 1 137 ? -9.741 1.656 19.434 1.00 94.94 137 TRP A N 1
ATOM 1053 C CA . TRP A 1 137 ? -10.166 1.216 18.109 1.00 94.94 137 TRP A CA 1
ATOM 1054 C C . TRP A 1 137 ? -10.212 -0.309 18.033 1.00 94.94 137 TRP A C 1
ATOM 1056 O O . TRP A 1 137 ? -9.286 -0.976 18.493 1.00 94.94 137 TRP A O 1
ATOM 1066 N N . VAL A 1 138 ? -11.247 -0.844 17.390 1.00 95.25 138 VAL A N 1
ATOM 1067 C CA . VAL A 1 138 ? -11.328 -2.257 17.007 1.00 95.25 138 VAL A CA 1
ATOM 1068 C C . VAL A 1 138 ? -11.099 -2.356 15.504 1.00 95.25 138 VAL A C 1
ATOM 1070 O O . VAL A 1 138 ? -11.717 -1.624 14.730 1.00 95.25 138 VAL A O 1
ATOM 1073 N N . VAL A 1 139 ? -10.193 -3.239 15.095 1.00 95.94 139 VAL A N 1
ATOM 1074 C CA . VAL A 1 139 ? -9.851 -3.492 13.695 1.00 95.94 139 VAL A CA 1
ATOM 1075 C C . VAL A 1 139 ? -10.187 -4.937 13.367 1.00 95.94 139 VAL A C 1
ATOM 1077 O O . VAL A 1 139 ? -9.569 -5.862 13.895 1.00 95.94 139 VAL A O 1
ATOM 1080 N N . PHE A 1 140 ? -11.155 -5.112 12.470 1.00 95.31 140 PHE A N 1
ATOM 1081 C CA . PHE A 1 140 ? -11.503 -6.408 11.903 1.00 95.31 140 PHE A CA 1
ATOM 1082 C C . PHE A 1 140 ? -10.608 -6.699 10.703 1.00 95.31 140 PHE A C 1
ATOM 1084 O O . PHE A 1 140 ? -10.484 -5.861 9.809 1.00 95.31 140 PHE A O 1
ATOM 1091 N N . LEU A 1 141 ? -9.995 -7.877 10.685 1.00 93.50 141 LEU A N 1
ATOM 1092 C CA . LEU A 1 141 ? -9.126 -8.332 9.604 1.00 93.50 141 LEU A CA 1
ATOM 1093 C C . LEU A 1 141 ? -9.694 -9.590 8.962 1.00 93.50 141 LEU A C 1
ATOM 1095 O O . LEU A 1 141 ? -10.210 -10.457 9.665 1.00 93.50 141 LEU A O 1
ATOM 1099 N N . GLY A 1 142 ? -9.613 -9.676 7.635 1.00 89.94 142 GLY A N 1
ATOM 1100 C CA . GLY A 1 142 ? -10.086 -10.844 6.906 1.00 89.94 142 GLY A CA 1
ATOM 1101 C C . GLY A 1 142 ? -9.149 -12.052 7.042 1.00 89.94 142 GLY A C 1
ATOM 1102 O O . GLY A 1 142 ? -8.076 -11.971 7.640 1.00 89.94 142 GLY A O 1
ATOM 1103 N N . PRO A 1 143 ? -9.512 -13.189 6.433 1.00 87.88 143 PRO A N 1
ATOM 1104 C CA . PRO A 1 143 ? -8.711 -14.411 6.513 1.00 87.88 143 PRO A CA 1
ATOM 1105 C C . PRO A 1 143 ? -7.494 -14.434 5.566 1.00 87.88 143 PRO A C 1
ATOM 1107 O O . PRO A 1 143 ? -6.648 -15.317 5.689 1.00 87.88 143 PRO A O 1
ATOM 1110 N N . TYR A 1 144 ? -7.386 -13.484 4.627 1.00 85.25 144 TYR A N 1
ATOM 1111 C CA . TYR A 1 144 ? -6.366 -13.471 3.559 1.00 85.25 144 TYR A CA 1
ATOM 1112 C C . TYR A 1 144 ? -5.344 -12.339 3.692 1.00 85.25 144 TYR A C 1
ATOM 1114 O O . TYR A 1 144 ? -4.717 -11.942 2.709 1.00 85.25 144 TYR A O 1
ATOM 1122 N N . GLU A 1 145 ? -5.170 -11.798 4.896 1.00 85.50 145 GLU A N 1
ATOM 1123 C CA . GLU A 1 145 ? -4.309 -10.636 5.086 1.00 85.50 145 GLU A CA 1
ATOM 1124 C C . GLU A 1 145 ? -2.830 -10.958 4.887 1.00 85.50 145 GLU A C 1
ATOM 1126 O O . GLU A 1 145 ? -2.271 -11.897 5.463 1.00 85.50 145 GLU A O 1
ATOM 1131 N N . HIS A 1 146 ? -2.150 -10.096 4.132 1.00 85.62 146 HIS A N 1
ATOM 1132 C CA . HIS A 1 146 ? -0.698 -10.118 4.101 1.00 85.62 146 HIS A CA 1
ATOM 1133 C C . HIS A 1 146 ? -0.140 -9.815 5.502 1.00 85.62 146 HIS A C 1
ATOM 1135 O O . HIS A 1 146 ? -0.672 -8.991 6.251 1.00 85.62 146 HIS A O 1
ATOM 1141 N N . HIS A 1 147 ? 0.992 -10.431 5.852 1.00 84.25 147 HIS A N 1
ATOM 1142 C CA . HIS A 1 147 ? 1.602 -10.295 7.179 1.00 84.25 147 HIS A CA 1
ATOM 1143 C C . HIS A 1 147 ? 1.887 -8.839 7.566 1.00 84.25 147 HIS A C 1
ATOM 1145 O O . HIS A 1 147 ? 1.790 -8.488 8.741 1.00 84.25 147 HIS A O 1
ATOM 1151 N N . SER A 1 148 ? 2.227 -7.985 6.594 1.00 83.62 148 SER A N 1
ATOM 1152 C CA . SER A 1 148 ? 2.450 -6.559 6.855 1.00 83.62 148 SER A CA 1
ATOM 1153 C C . SER A 1 148 ? 1.176 -5.820 7.264 1.00 83.62 148 SER A C 1
ATOM 1155 O O . SER A 1 148 ? 1.281 -4.873 8.039 1.00 83.62 148 SER A O 1
ATOM 1157 N N . ASN A 1 149 ? -0.001 -6.265 6.815 1.00 86.31 149 ASN A N 1
ATOM 1158 C CA . ASN A 1 149 ? -1.276 -5.723 7.266 1.00 86.31 149 ASN A CA 1
ATOM 1159 C C . ASN A 1 149 ? -1.561 -6.213 8.696 1.00 86.31 149 ASN A C 1
ATOM 1161 O O . ASN A 1 149 ? -1.593 -5.410 9.628 1.00 86.31 149 ASN A O 1
ATOM 1165 N N . LEU A 1 150 ? -1.604 -7.533 8.916 1.00 89.12 150 LEU A N 1
ATOM 1166 C CA . LEU A 1 150 ? -1.917 -8.134 10.223 1.00 89.12 150 LEU A CA 1
ATOM 1167 C C . LEU A 1 150 ? -0.982 -7.681 11.356 1.00 89.12 150 LEU A C 1
ATOM 1169 O O . LEU A 1 150 ? -1.431 -7.227 12.414 1.00 89.12 150 LEU A O 1
ATOM 1173 N N . LEU A 1 151 ? 0.333 -7.808 11.160 1.00 91.06 151 LEU A N 1
ATOM 1174 C CA . LEU A 1 151 ? 1.302 -7.517 12.215 1.00 91.06 151 LEU A CA 1
ATOM 1175 C C . LEU A 1 151 ? 1.320 -6.027 12.564 1.00 91.06 151 LEU A C 1
ATOM 1177 O O . LEU A 1 151 ? 1.466 -5.677 13.736 1.00 91.06 151 LEU A O 1
ATOM 1181 N N . SER A 1 152 ? 1.141 -5.156 11.568 1.00 92.44 152 SER A N 1
ATOM 1182 C CA . SER A 1 152 ? 1.135 -3.712 11.788 1.00 92.44 152 SER A CA 1
ATOM 1183 C C . SER A 1 152 ? -0.014 -3.291 12.707 1.00 92.44 152 SER A C 1
ATOM 1185 O O . SER A 1 152 ? 0.219 -2.519 13.638 1.00 92.44 152 SER A O 1
ATOM 1187 N N . TRP A 1 153 ? -1.216 -3.847 12.520 1.00 94.56 153 TRP A N 1
ATOM 1188 C CA . TRP A 1 153 ? -2.353 -3.578 13.405 1.00 94.56 153 TRP A CA 1
ATOM 1189 C C . TRP A 1 153 ? -2.146 -4.145 14.807 1.00 94.56 153 TRP A C 1
ATOM 1191 O O . TRP A 1 153 ? -2.367 -3.428 15.782 1.00 94.56 153 TRP A O 1
ATOM 1201 N N . ARG A 1 154 ? -1.628 -5.375 14.937 1.00 92.94 154 ARG A N 1
ATOM 1202 C CA . ARG A 1 154 ? -1.335 -5.977 16.255 1.00 92.94 154 ARG A CA 1
ATOM 1203 C C . ARG A 1 154 ? -0.318 -5.163 17.059 1.00 92.94 154 ARG A C 1
ATOM 1205 O O . ARG A 1 154 ? -0.394 -5.097 18.284 1.00 92.94 154 ARG A O 1
ATOM 1212 N N . GLN A 1 155 ? 0.632 -4.529 16.378 1.00 93.06 155 GLN A N 1
ATOM 1213 C CA . GLN A 1 155 ? 1.643 -3.668 16.997 1.00 93.06 155 GLN A CA 1
ATOM 1214 C C . GLN A 1 155 ? 1.141 -2.245 17.298 1.00 93.06 155 GLN A C 1
ATOM 1216 O O . GLN A 1 155 ? 1.852 -1.480 17.951 1.00 93.06 155 GLN A O 1
ATOM 1221 N N . SER A 1 156 ? -0.067 -1.885 16.861 1.00 94.88 156 SER A N 1
ATOM 1222 C CA . SER A 1 156 ? -0.702 -0.598 17.161 1.00 94.88 156 SER A CA 1
ATOM 1223 C C . SER A 1 156 ? -1.388 -0.599 18.539 1.00 94.88 156 SER A C 1
ATOM 1225 O O . SER A 1 156 ? -1.243 -1.545 19.323 1.00 94.88 156 SER A O 1
ATOM 1227 N N . LEU A 1 157 ? -2.107 0.486 18.843 1.00 96.19 157 LEU A N 1
ATOM 1228 C CA . LEU A 1 157 ? -2.987 0.610 20.012 1.00 96.19 157 LEU A CA 1
ATOM 1229 C C . LEU A 1 157 ? -4.395 0.024 19.796 1.00 96.19 157 LEU A C 1
ATOM 1231 O O . LEU A 1 157 ? -5.200 0.057 20.720 1.00 96.19 157 LEU A O 1
ATOM 1235 N N . ALA A 1 158 ? -4.704 -0.479 18.599 1.00 95.62 158 ALA A N 1
ATOM 1236 C CA . ALA A 1 158 ? -5.995 -1.090 18.312 1.00 95.62 158 ALA A CA 1
ATOM 1237 C C . ALA A 1 158 ? -6.104 -2.518 18.872 1.00 95.62 158 ALA A C 1
ATOM 1239 O O . ALA A 1 158 ? -5.120 -3.261 18.948 1.00 95.62 158 ALA A O 1
ATOM 1240 N N . GLU A 1 159 ? -7.327 -2.916 19.203 1.00 94.62 159 GLU A N 1
ATOM 1241 C CA . GLU A 1 159 ? -7.710 -4.314 19.367 1.00 94.62 159 GLU A CA 1
ATOM 1242 C C . GLU A 1 159 ? -7.925 -4.929 17.984 1.00 94.62 159 GLU A C 1
ATOM 1244 O O . GLU A 1 159 ? -8.625 -4.362 17.146 1.00 94.62 159 GLU A O 1
ATOM 1249 N N . VAL A 1 160 ? -7.306 -6.080 17.733 1.00 95.12 160 VAL A N 1
ATOM 1250 C CA . VAL A 1 160 ? -7.389 -6.766 16.442 1.00 95.12 160 VAL A CA 1
ATOM 1251 C C . VAL A 1 160 ? -8.263 -7.999 16.588 1.00 95.12 160 VAL A C 1
ATOM 1253 O O . VAL A 1 160 ? -7.982 -8.849 17.432 1.00 95.12 160 VAL A O 1
ATOM 1256 N N . VA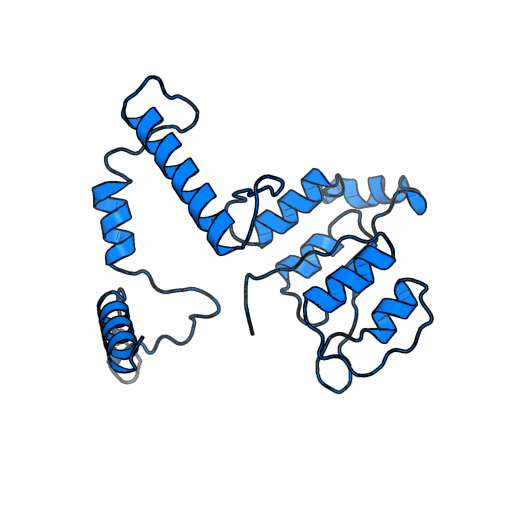L A 1 161 ? -9.284 -8.096 15.741 1.00 95.38 161 VAL A N 1
ATOM 1257 C CA . VAL A 1 161 ? -10.195 -9.238 15.657 1.00 95.38 161 VAL A CA 1
ATOM 1258 C C . VAL A 1 161 ? -10.073 -9.840 14.263 1.00 95.38 161 VAL A C 1
ATOM 1260 O O . VAL A 1 161 ? -10.362 -9.192 13.260 1.00 95.38 161 VAL A O 1
ATOM 1263 N N . GLU A 1 162 ? -9.608 -11.080 14.188 1.00 94.31 162 GLU A N 1
ATOM 1264 C CA . GLU A 1 162 ? -9.495 -11.812 12.926 1.00 94.31 162 GLU A CA 1
ATOM 1265 C C . GLU A 1 162 ? -10.802 -12.545 12.633 1.00 94.31 162 GLU A C 1
ATOM 1267 O O . GLU A 1 162 ? -11.266 -13.357 13.434 1.00 94.31 162 GLU A O 1
ATOM 1272 N N . ILE A 1 163 ? -11.383 -12.263 11.470 1.00 94.44 163 ILE A N 1
ATOM 1273 C CA . ILE A 1 163 ? -12.565 -12.941 10.952 1.00 94.44 163 ILE A CA 1
ATOM 1274 C C . ILE A 1 163 ? -12.098 -14.063 10.031 1.00 94.44 163 ILE A C 1
ATOM 1276 O O . ILE A 1 163 ? -11.381 -13.835 9.055 1.00 94.44 163 ILE A O 1
ATOM 1280 N N . GLY A 1 164 ? -12.502 -15.288 10.362 1.00 92.50 164 GLY A N 1
ATOM 1281 C CA . GLY A 1 164 ? -12.151 -16.482 9.603 1.00 92.50 164 GLY A CA 1
ATOM 1282 C C . GLY A 1 164 ? -12.803 -16.545 8.221 1.00 92.50 164 GLY A C 1
ATOM 1283 O O . GLY A 1 164 ? -13.596 -15.687 7.828 1.00 92.50 164 GLY A O 1
ATOM 1284 N N . ALA A 1 165 ? -12.459 -17.597 7.483 1.00 92.12 165 ALA A N 1
ATOM 1285 C CA . ALA A 1 165 ? -13.150 -17.955 6.255 1.00 92.12 165 ALA A CA 1
ATOM 1286 C C . ALA A 1 165 ? -14.306 -18.926 6.543 1.00 92.12 165 ALA A C 1
ATOM 1288 O O . ALA A 1 165 ? -14.209 -19.749 7.454 1.00 92.12 165 ALA A O 1
ATOM 1289 N N . ASN A 1 166 ? -15.367 -18.850 5.745 1.00 89.31 166 ASN A N 1
ATOM 1290 C CA . ASN A 1 166 ? -16.456 -19.820 5.706 1.00 89.31 166 ASN A CA 1
ATOM 1291 C C . ASN A 1 166 ? -16.061 -21.076 4.894 1.00 89.31 166 ASN A C 1
ATOM 1293 O O . ASN A 1 166 ? -14.957 -21.167 4.349 1.00 89.31 166 ASN A O 1
ATOM 1297 N N . ASP A 1 167 ? -16.991 -22.024 4.758 1.00 88.88 167 ASP A N 1
ATOM 1298 C CA . ASP A 1 167 ? -16.783 -23.285 4.024 1.00 88.88 167 ASP A CA 1
ATOM 1299 C C . ASP A 1 167 ? -16.465 -23.099 2.523 1.00 88.88 167 ASP A C 1
ATOM 1301 O O . ASP A 1 167 ? -15.945 -24.012 1.880 1.00 88.88 167 ASP A O 1
ATOM 1305 N N . GLU A 1 168 ? -16.749 -21.923 1.956 1.00 87.12 168 GLU A N 1
ATOM 1306 C CA . GLU A 1 168 ? -16.466 -21.571 0.558 1.00 87.12 168 GLU A CA 1
ATOM 1307 C C . GLU A 1 168 ? -15.100 -20.885 0.383 1.00 87.12 168 GLU A C 1
ATOM 1309 O O . GLU A 1 168 ? -14.709 -20.571 -0.741 1.00 87.12 168 GLU A O 1
ATOM 1314 N N . GLY A 1 169 ? -14.361 -20.641 1.471 1.00 86.00 169 GLY A N 1
ATOM 1315 C CA . GLY A 1 169 ? -13.126 -19.863 1.415 1.00 86.00 169 GLY A CA 1
ATOM 1316 C C . GLY A 1 169 ? -13.383 -18.380 1.127 1.00 86.00 169 GLY A C 1
ATOM 1317 O O . GLY A 1 169 ? -12.612 -17.739 0.417 1.00 86.00 169 GLY A O 1
ATOM 1318 N N . LEU A 1 170 ? -14.480 -17.828 1.641 1.00 87.62 170 LEU A N 1
ATOM 1319 C CA . LEU A 1 170 ? -14.750 -16.390 1.675 1.00 87.62 170 LEU A CA 1
ATOM 1320 C C . LEU A 1 170 ? -14.778 -15.923 3.128 1.00 87.62 170 LEU A C 1
ATOM 1322 O O . LEU A 1 170 ? -14.979 -16.732 4.023 1.00 87.62 170 LEU A O 1
ATOM 1326 N N . ILE A 1 171 ? -14.610 -14.625 3.388 1.00 89.62 171 ILE A N 1
ATOM 1327 C CA . ILE A 1 171 ? -14.754 -14.090 4.751 1.00 89.62 171 ILE A CA 1
ATOM 1328 C C . ILE A 1 171 ? -16.113 -14.483 5.354 1.00 89.62 171 ILE A C 1
ATOM 1330 O O . ILE A 1 171 ? -17.155 -14.342 4.704 1.00 89.62 171 ILE A O 1
ATOM 1334 N N . ASP A 1 172 ? -16.095 -14.965 6.596 1.00 92.12 172 ASP A N 1
ATOM 1335 C CA . ASP A 1 172 ? -17.298 -15.319 7.340 1.00 92.12 172 ASP A CA 1
ATOM 1336 C C . ASP A 1 172 ? -18.043 -14.048 7.774 1.00 92.12 172 ASP A C 1
ATOM 1338 O O . ASP A 1 172 ? -17.756 -13.404 8.786 1.00 92.12 172 ASP A O 1
ATOM 1342 N N . VAL A 1 173 ? -19.009 -13.660 6.946 1.00 90.75 173 VAL A N 1
ATOM 1343 C CA . VAL A 1 173 ? -19.848 -12.479 7.157 1.00 90.75 173 VAL A CA 1
ATOM 1344 C C . VAL A 1 173 ? -20.705 -12.614 8.414 1.00 90.75 173 VAL A C 1
ATOM 1346 O O . VAL A 1 173 ? -20.984 -11.601 9.055 1.00 90.75 173 VAL A O 1
ATOM 1349 N N . ASP A 1 174 ? -21.133 -13.822 8.773 1.00 90.06 174 ASP A N 1
ATOM 1350 C CA . ASP A 1 174 ? -21.986 -14.023 9.942 1.00 90.06 174 ASP A CA 1
ATOM 1351 C C . ASP A 1 174 ? -21.163 -13.919 11.232 1.00 90.06 174 ASP A C 1
ATOM 1353 O O . ASP A 1 174 ? -21.610 -13.274 12.184 1.00 90.06 174 ASP A O 1
ATOM 1357 N N . ALA A 1 175 ? -19.918 -14.409 11.231 1.00 91.50 175 ALA A N 1
ATOM 1358 C CA . ALA A 1 175 ? -18.958 -14.129 12.299 1.00 91.50 175 ALA A CA 1
ATOM 1359 C C . ALA A 1 175 ? -18.674 -12.622 12.429 1.00 91.50 175 ALA A C 1
ATOM 1361 O O . ALA A 1 175 ? -18.743 -12.073 13.529 1.00 91.50 175 ALA A O 1
ATOM 1362 N N . LEU A 1 176 ? -18.443 -11.917 11.313 1.00 92.75 176 LEU A N 1
ATOM 1363 C CA . LEU A 1 176 ? -18.263 -10.459 11.330 1.00 92.75 176 LEU A CA 1
ATOM 1364 C C . LEU A 1 176 ? -19.499 -9.731 11.888 1.00 92.75 176 LEU A C 1
ATOM 1366 O O . LEU A 1 176 ? -19.365 -8.800 12.677 1.00 92.75 176 LEU A O 1
ATOM 1370 N N . ARG A 1 177 ? -20.714 -10.142 11.504 1.00 90.75 177 ARG A N 1
ATOM 1371 C CA . ARG A 1 177 ? -21.964 -9.570 12.031 1.00 90.75 177 ARG A CA 1
ATOM 1372 C C . ARG A 1 177 ? -22.092 -9.768 13.535 1.00 90.75 177 ARG A C 1
ATOM 1374 O O . ARG A 1 177 ? -22.478 -8.821 14.220 1.00 90.75 177 ARG A O 1
ATOM 1381 N N . ALA A 1 178 ? -21.757 -10.956 14.035 1.00 89.75 178 ALA A N 1
ATOM 1382 C CA . ALA A 1 178 ? -21.797 -11.256 15.460 1.00 89.75 178 ALA A CA 1
ATOM 1383 C C . ALA A 1 178 ? -20.871 -10.321 16.254 1.00 89.75 178 ALA A C 1
ATOM 1385 O O . ALA A 1 178 ? -21.308 -9.736 17.245 1.00 89.75 178 ALA A O 1
ATOM 1386 N N . GLU A 1 179 ? -19.648 -10.097 15.766 1.00 91.00 179 GLU A N 1
ATOM 1387 C CA . GLU A 1 179 ? -18.693 -9.155 16.367 1.00 91.00 179 GLU A CA 1
ATOM 1388 C C . GLU A 1 179 ? -19.163 -7.691 16.288 1.00 91.00 179 GLU A C 1
ATOM 1390 O O . GLU A 1 179 ? -18.951 -6.906 17.212 1.00 91.00 179 GLU A O 1
ATOM 1395 N N . LEU A 1 180 ? -19.878 -7.317 15.221 1.00 87.38 180 LEU A N 1
ATOM 1396 C CA . LEU A 1 180 ? -20.526 -6.004 15.088 1.00 87.38 180 LEU A CA 1
ATOM 1397 C C . LEU A 1 180 ? -21.808 -5.862 15.937 1.00 87.38 180 LEU A C 1
ATOM 1399 O O . LEU A 1 180 ? -22.444 -4.803 15.915 1.00 87.38 180 LEU A O 1
ATOM 1403 N N . GLY A 1 181 ? -22.224 -6.911 16.658 1.00 78.94 181 GLY A N 1
ATOM 1404 C CA . GLY A 1 181 ? -23.454 -6.931 17.453 1.00 78.94 181 GLY A CA 1
ATOM 1405 C C . GLY A 1 181 ? -24.739 -6.956 16.615 1.00 78.94 181 GLY A C 1
ATOM 1406 O O . GLY A 1 181 ? -25.783 -6.486 17.071 1.00 78.94 181 GLY A O 1
ATOM 1407 N N . SER A 1 182 ? -24.680 -7.470 15.382 1.00 61.56 182 SER A N 1
ATOM 1408 C CA . SER A 1 182 ? -25.809 -7.582 14.452 1.00 61.56 182 SER A CA 1
ATOM 1409 C C . SER A 1 182 ? -26.286 -9.031 14.321 1.00 61.56 182 SER A C 1
ATOM 1411 O O . SER A 1 182 ? -25.502 -9.953 14.128 1.00 61.56 182 SER A O 1
ATOM 1413 N N . GLY A 1 183 ? -27.600 -9.238 14.453 1.00 50.50 183 GLY A N 1
ATOM 1414 C CA . GLY A 1 183 ? -28.232 -10.563 14.471 1.00 50.50 183 GLY A CA 1
ATOM 1415 C C . GLY A 1 183 ? -29.086 -10.883 13.244 1.00 50.50 183 GLY A C 1
ATOM 1416 O O . GLY A 1 183 ? -30.024 -11.666 13.367 1.00 50.50 183 GLY A O 1
ATOM 1417 N N . ASN A 1 184 ? -28.847 -10.246 12.090 1.00 49.53 184 ASN A N 1
ATOM 1418 C CA . ASN A 1 184 ? -29.700 -10.449 10.914 1.00 49.53 184 ASN A CA 1
ATOM 1419 C C . ASN A 1 184 ? -29.073 -11.393 9.880 1.00 49.53 184 ASN A C 1
ATOM 1421 O O . ASN A 1 184 ? -28.076 -11.069 9.237 1.00 49.53 184 ASN A O 1
ATOM 1425 N N . ASN A 1 185 ? -29.747 -12.527 9.676 1.00 50.97 185 ASN A N 1
ATOM 1426 C CA . ASN A 1 185 ? -29.420 -13.551 8.692 1.00 50.97 185 ASN A CA 1
ATOM 1427 C C . ASN A 1 185 ? -29.899 -13.121 7.301 1.00 50.97 185 ASN A C 1
ATOM 1429 O O . ASN A 1 185 ? -31.058 -13.325 6.938 1.00 50.97 185 ASN A O 1
ATOM 1433 N N . VAL A 1 186 ? -29.000 -12.559 6.499 1.00 45.06 186 VAL A N 1
ATOM 1434 C CA . VAL A 1 186 ? -29.122 -12.646 5.039 1.00 45.06 186 VAL A CA 1
ATOM 1435 C C . VAL A 1 186 ? -27.954 -13.489 4.565 1.00 45.06 186 VAL A C 1
ATOM 1437 O O . VAL A 1 186 ? -26.812 -13.025 4.587 1.00 45.06 186 VAL A O 1
ATOM 1440 N N . THR A 1 187 ? -28.264 -14.730 4.207 1.00 45.31 187 THR A N 1
ATOM 1441 C CA . THR A 1 187 ? -27.353 -15.735 3.666 1.00 45.31 187 THR A CA 1
ATOM 1442 C C . THR A 1 187 ? -27.500 -15.752 2.144 1.00 45.31 187 THR A C 1
ATOM 1444 O O . THR A 1 187 ? -28.614 -15.821 1.624 1.00 45.31 187 THR A O 1
ATOM 1447 N N . GLY A 1 188 ? -26.384 -15.652 1.417 1.00 43.75 188 GLY A N 1
ATOM 1448 C CA . GLY A 1 188 ? -26.361 -15.920 -0.028 1.00 43.75 188 GLY A CA 1
ATOM 1449 C C . GLY A 1 188 ? -25.812 -14.820 -0.938 1.00 43.75 188 GLY A C 1
ATOM 1450 O O . GLY A 1 188 ? -26.244 -14.730 -2.083 1.00 43.75 188 GLY A O 1
ATOM 1451 N N . ILE A 1 189 ? -24.881 -13.979 -0.482 1.00 46.56 189 ILE A N 1
ATOM 1452 C CA . ILE A 1 189 ? -24.241 -12.983 -1.355 1.00 46.56 189 ILE A CA 1
ATOM 1453 C C . ILE A 1 189 ? -22.746 -13.290 -1.436 1.00 46.56 189 ILE A C 1
ATOM 1455 O O . ILE A 1 189 ? -22.080 -13.333 -0.408 1.00 46.56 189 ILE A O 1
ATOM 1459 N N . HIS A 1 190 ? -22.235 -13.476 -2.660 1.00 52.00 190 HIS A N 1
ATOM 1460 C CA . HIS A 1 190 ? -20.801 -13.457 -2.956 1.00 52.00 190 HIS A CA 1
ATOM 1461 C C . HIS A 1 190 ? -20.172 -12.228 -2.299 1.00 52.00 190 HIS A C 1
ATOM 1463 O O . HIS A 1 190 ? -20.611 -11.105 -2.559 1.00 52.00 190 HIS A O 1
ATOM 1469 N N . THR A 1 191 ? -19.177 -12.430 -1.439 1.00 60.41 191 THR A N 1
ATOM 1470 C CA . THR A 1 191 ? -18.614 -11.348 -0.632 1.00 60.41 191 THR A CA 1
ATOM 1471 C C . THR A 1 191 ? -17.779 -10.383 -1.476 1.00 60.41 191 THR A C 1
ATOM 1473 O O . THR A 1 191 ? -16.561 -10.478 -1.547 1.00 60.41 191 THR A O 1
ATOM 1476 N N . ASP A 1 192 ? -18.456 -9.445 -2.129 1.00 82.06 192 ASP A N 1
ATOM 1477 C CA . ASP A 1 192 ? -17.865 -8.295 -2.808 1.00 82.06 192 ASP A CA 1
ATOM 1478 C C . ASP A 1 192 ? -17.517 -7.202 -1.774 1.00 82.06 192 ASP A C 1
ATOM 1480 O O . ASP A 1 192 ? -18.248 -6.975 -0.800 1.00 82.06 192 ASP A O 1
ATOM 1484 N N . VAL A 1 193 ? -16.419 -6.480 -2.001 1.00 88.94 193 VAL A N 1
ATOM 1485 C CA . VAL A 1 193 ? -15.963 -5.333 -1.201 1.00 88.94 193 VAL A CA 1
ATOM 1486 C C . VAL A 1 193 ? -17.069 -4.294 -1.001 1.00 88.94 193 VAL A C 1
ATOM 1488 O O . VAL A 1 193 ? -17.200 -3.716 0.079 1.00 88.94 193 VAL A O 1
ATOM 1491 N N . HIS A 1 194 ? -17.947 -4.104 -1.989 1.00 90.56 194 HIS A N 1
ATOM 1492 C CA . HIS A 1 194 ? -19.082 -3.189 -1.866 1.00 90.56 194 HIS A CA 1
ATOM 1493 C C . HIS A 1 194 ? -20.118 -3.653 -0.839 1.00 90.56 194 HIS A C 1
ATOM 1495 O O . HIS A 1 194 ? -20.754 -2.828 -0.177 1.00 90.56 194 HIS A O 1
ATOM 1501 N N . TYR A 1 195 ? -20.320 -4.964 -0.716 1.00 90.75 195 TYR A N 1
ATOM 1502 C CA . TYR A 1 195 ? -21.218 -5.532 0.280 1.00 90.75 195 TYR A CA 1
ATOM 1503 C C . TYR A 1 195 ? -20.638 -5.373 1.691 1.00 90.75 195 TYR A C 1
ATOM 1505 O O . TYR A 1 195 ? -21.338 -4.860 2.566 1.00 90.75 195 TYR A O 1
ATOM 1513 N N . LEU A 1 196 ? -19.356 -5.703 1.885 1.00 91.75 196 LEU A N 1
ATOM 1514 C CA . LEU A 1 196 ? -18.660 -5.498 3.162 1.00 91.75 196 LEU A CA 1
ATOM 1515 C C . LEU A 1 196 ? -18.666 -4.028 3.584 1.00 91.75 196 LEU A C 1
ATOM 1517 O O . LEU A 1 196 ? -18.984 -3.720 4.729 1.00 91.75 196 LEU A O 1
ATOM 1521 N N . ALA A 1 197 ? -18.393 -3.110 2.653 1.00 94.19 197 ALA A N 1
ATOM 1522 C CA . ALA A 1 197 ? -18.420 -1.680 2.936 1.00 94.19 197 ALA A CA 1
ATOM 1523 C C . ALA A 1 197 ? -19.804 -1.215 3.408 1.00 94.19 197 ALA A C 1
ATOM 1525 O O . ALA A 1 197 ? -19.909 -0.492 4.394 1.00 94.19 197 ALA A O 1
ATOM 1526 N N . ARG A 1 198 ? -20.884 -1.653 2.743 1.00 93.88 198 ARG A N 1
ATOM 1527 C CA . ARG A 1 198 ? -22.254 -1.330 3.178 1.00 93.88 198 ARG A CA 1
ATOM 1528 C C . ARG A 1 198 ? -22.556 -1.883 4.566 1.00 93.88 198 ARG A C 1
ATOM 1530 O O . ARG A 1 198 ? -23.132 -1.155 5.369 1.00 93.88 198 ARG A O 1
ATOM 1537 N N . LEU A 1 199 ? -22.171 -3.129 4.839 1.00 92.12 199 LEU A N 1
ATOM 1538 C CA . LEU A 1 199 ? -22.359 -3.753 6.148 1.00 92.12 199 LEU A CA 1
ATOM 1539 C C . LEU A 1 199 ? -21.626 -2.966 7.243 1.00 92.12 199 LEU A C 1
ATOM 1541 O O . LEU A 1 199 ? -22.242 -2.582 8.230 1.00 92.12 199 LEU A O 1
ATOM 1545 N N . LEU A 1 200 ? -20.343 -2.657 7.048 1.00 94.44 200 LEU A N 1
ATOM 1546 C CA . LEU A 1 200 ? -19.548 -1.893 8.014 1.00 94.44 200 LEU A CA 1
ATOM 1547 C C . LEU A 1 200 ? -20.136 -0.494 8.251 1.00 94.44 200 LEU A C 1
ATOM 1549 O O . LEU A 1 200 ? -20.357 -0.106 9.399 1.00 94.44 200 LEU A O 1
ATOM 1553 N N . HIS A 1 201 ? -20.487 0.232 7.185 1.00 95.12 201 HIS A N 1
ATOM 1554 C CA . HIS A 1 201 ? -21.061 1.575 7.304 1.00 95.12 201 HIS A CA 1
ATOM 1555 C C . HIS A 1 201 ? -22.428 1.588 8.007 1.00 95.12 201 HIS A C 1
ATOM 1557 O O . HIS A 1 201 ? -22.717 2.533 8.739 1.00 95.12 201 HIS A O 1
ATOM 1563 N N . GLN A 1 202 ? -23.262 0.553 7.839 1.00 94.00 202 GLN A N 1
ATOM 1564 C CA . GLN A 1 202 ? -24.529 0.422 8.580 1.00 94.00 202 GLN A CA 1
ATOM 1565 C C . GLN A 1 202 ? -24.318 0.348 10.097 1.00 94.00 202 GLN A C 1
ATOM 1567 O O . GLN A 1 202 ? -25.192 0.757 10.857 1.00 94.00 202 GLN A O 1
ATOM 1572 N N . HIS A 1 203 ? -23.148 -0.125 10.523 1.00 92.44 203 HIS A N 1
ATOM 1573 C CA . HIS A 1 203 ? -22.731 -0.212 11.919 1.00 92.44 203 HIS A CA 1
ATOM 1574 C C . HIS A 1 203 ? -21.824 0.952 12.352 1.00 92.44 203 HIS A C 1
ATOM 1576 O O . HIS A 1 203 ? -21.246 0.913 13.435 1.00 92.44 203 HIS A O 1
ATOM 1582 N N . GLY A 1 204 ? -21.689 1.998 11.527 1.00 92.12 204 GLY A N 1
ATOM 1583 C CA . GLY A 1 204 ? -20.833 3.152 11.816 1.00 92.12 204 GLY A CA 1
ATOM 1584 C C . GLY A 1 204 ? -19.329 2.858 11.753 1.00 92.12 204 GLY A C 1
ATOM 1585 O O . GLY A 1 204 ? -18.536 3.697 12.177 1.00 92.12 204 GLY A O 1
ATOM 1586 N N . ALA A 1 205 ? -18.929 1.696 11.232 1.00 94.44 205 ALA A N 1
ATOM 1587 C CA . ALA A 1 205 ? -17.533 1.317 11.044 1.00 94.44 205 ALA A CA 1
ATOM 1588 C C . ALA A 1 205 ? -17.002 1.791 9.683 1.00 94.44 205 ALA A C 1
ATOM 1590 O O . ALA A 1 205 ? -17.760 1.945 8.727 1.00 94.44 205 ALA A O 1
ATOM 1591 N N . PHE A 1 206 ? -15.685 1.982 9.582 1.00 94.81 206 PHE A N 1
ATOM 1592 C CA . PHE A 1 206 ? -15.006 2.294 8.322 1.00 94.81 206 PHE A CA 1
ATOM 1593 C C . PHE A 1 206 ? -14.618 1.016 7.574 1.00 94.81 206 PHE A C 1
ATOM 1595 O O . PHE A 1 206 ? -14.272 0.011 8.192 1.00 94.81 206 PHE A O 1
ATOM 1602 N N . ALA A 1 207 ? -14.624 1.075 6.242 1.00 94.31 207 ALA A N 1
ATOM 1603 C CA . ALA A 1 207 ? -14.136 0.000 5.385 1.00 94.31 207 ALA A CA 1
ATOM 1604 C C . ALA A 1 207 ? -12.808 0.394 4.726 1.00 94.31 207 ALA A C 1
ATOM 1606 O O . ALA A 1 207 ? -12.710 1.437 4.076 1.00 94.31 207 ALA A O 1
ATOM 1607 N N . CYS A 1 208 ? -11.785 -0.444 4.883 1.00 93.06 208 CYS A N 1
ATOM 1608 C CA . CYS A 1 208 ? -10.468 -0.259 4.277 1.00 93.06 208 CYS A CA 1
ATOM 1609 C C . CYS A 1 208 ? -10.081 -1.532 3.523 1.00 93.06 208 CYS A C 1
ATOM 1611 O O . CYS A 1 208 ? -10.185 -2.622 4.076 1.00 93.06 208 CYS A O 1
ATOM 1613 N N . PHE A 1 209 ? -9.630 -1.389 2.277 1.00 91.50 209 PHE A N 1
ATOM 1614 C CA . PHE A 1 209 ? -9.290 -2.515 1.406 1.00 91.50 209 PHE A CA 1
ATOM 1615 C C . PHE A 1 209 ? -7.844 -2.388 0.928 1.00 91.50 209 PHE A C 1
ATOM 1617 O O . PHE A 1 209 ? -7.464 -1.356 0.369 1.00 91.50 209 PHE A O 1
ATOM 1624 N N . ASP A 1 210 ? -7.046 -3.432 1.153 1.00 89.38 210 ASP A N 1
ATOM 1625 C CA . ASP A 1 210 ? -5.691 -3.544 0.616 1.00 89.38 210 ASP A CA 1
ATOM 1626 C C . ASP A 1 210 ? -5.741 -4.215 -0.768 1.00 89.38 210 ASP A C 1
ATOM 1628 O O . ASP A 1 210 ? -6.078 -5.388 -0.887 1.00 89.38 210 ASP A O 1
ATOM 1632 N N . TYR A 1 211 ? -5.408 -3.457 -1.817 1.00 87.62 211 TYR A N 1
ATOM 1633 C CA . TYR A 1 211 ? -5.353 -3.934 -3.206 1.00 87.62 211 TYR A CA 1
ATOM 1634 C C . TYR A 1 211 ? -3.921 -4.269 -3.674 1.00 87.62 211 TYR A C 1
ATOM 1636 O O . TYR A 1 211 ? -3.664 -4.302 -4.878 1.00 87.62 211 TYR A O 1
ATOM 1644 N N . ALA A 1 212 ? -2.963 -4.484 -2.759 1.00 82.19 212 ALA A N 1
ATOM 1645 C CA . ALA A 1 212 ? -1.573 -4.811 -3.111 1.00 82.19 212 ALA A CA 1
ATOM 1646 C C . ALA A 1 212 ? -1.430 -6.115 -3.902 1.00 82.19 212 ALA A C 1
ATOM 1648 O O . ALA A 1 212 ? -0.559 -6.216 -4.763 1.00 82.19 212 ALA A O 1
ATOM 1649 N N . ALA A 1 213 ? -2.279 -7.098 -3.612 1.00 66.81 213 ALA A N 1
ATOM 1650 C CA . ALA A 1 213 ? -2.376 -8.345 -4.348 1.00 66.81 213 ALA A CA 1
ATOM 1651 C C . ALA A 1 213 ? -3.856 -8.606 -4.628 1.00 66.81 213 ALA A C 1
ATOM 1653 O O . ALA A 1 213 ? -4.651 -8.722 -3.700 1.00 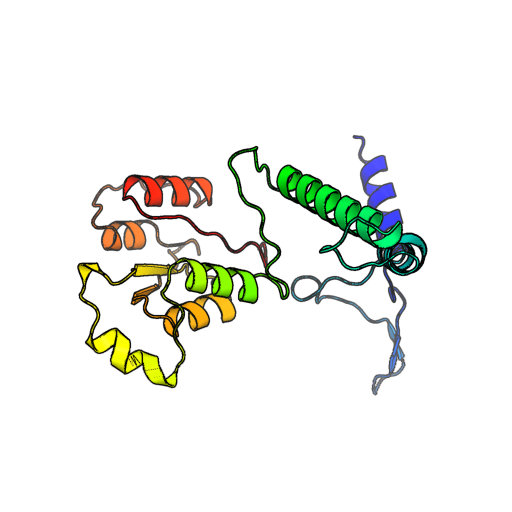66.81 213 ALA A O 1
ATOM 1654 N N . MET A 1 214 ? -4.230 -8.667 -5.905 1.00 55.50 214 MET A N 1
ATOM 1655 C CA . MET A 1 214 ? -5.551 -9.146 -6.306 1.00 55.50 214 MET A CA 1
ATOM 1656 C C . MET A 1 214 ? -5.416 -10.625 -6.674 1.00 55.50 214 MET A C 1
ATOM 1658 O O . MET A 1 214 ? -4.616 -10.958 -7.553 1.00 55.50 214 MET A O 1
ATOM 1662 N N . TYR A 1 215 ? -6.148 -11.479 -5.956 1.00 44.00 215 TYR A N 1
ATOM 1663 C CA . TYR A 1 215 ? -6.333 -12.901 -6.257 1.00 44.00 215 TYR A CA 1
ATOM 1664 C C . TYR A 1 215 ? -7.603 -13.106 -7.081 1.00 44.00 215 TYR A C 1
ATOM 1666 O O . TYR A 1 215 ? -8.585 -12.371 -6.826 1.00 44.00 215 TYR A O 1
#

Organism: Acorus calamus (NCBI:txid4465)

Secondary structure (DSSP, 8-state):
--HHHHHHHHHHHHHTBTTTT-EEEETTEEEE-----TTT-PPPBHHHHHHIIIIIGGG---TT--SSHHHHHHHHHHHHHHHHHHHHTT--TT------SSHHHHHHHHHHHHTT----GGGHHHHHTT--GGG--EEEE-TT--HHHHHHHHTSSSEEEE--B-TTSSB-HHHHHHHTT-----------HHHHHHHHHHTT-------SS--

Foldseek 3Di:
DDPVVVVVVVVVQLVFFDQQQPWDQDPVGIDGDDDPCVLVHNGDGNVVVCCCVPPDVVLDDPCVDCPDPSNVVNVVVVVVVQVVVCVVVVHDPPDDDDDQDDAVLSVLLVVCVVLVFDDDLVCQVVVLVVDDPVRAAEAEDEQDDDPSNVVRQVSTSHHYDYFYADPVRGGDVCSVCVVLVHDDDDPDDDDDLVVVQVVQVVSVHHRDDRVSGDD

InterPro domains:
  IPR000192 Aminotransferase class V domain [PF00266] (35-213)
  IPR015421 Pyridoxal phosphate-dependent transferase, major domain [G3DSA:3.40.640.10] (46-215)
  IPR015424 Pyridoxal phosphate-dependent transferase [SSF53383] (33-213)

Radius of gyration: 23.02 Å; chains: 1; bounding box: 54×58×63 Å

Sequence (215 aa):
MGPSDVEDRCEWLRSQLIGADAEFTTPFDKRVLTYADHTASGRGLHCIENYITETVLPFCGNTHTTDSYVGHRTTKMVRQAMEYVKRCMGGGLDDALLFCGAGTTAAIKRLQEVMGIAVPPTLRDRVLGMLKREETWVVFLGPYEHHSNLLSWRQSLAEVVEIGANDEGLIDVDALRAELGSGNNVTGIHTDVHYLARLLHQHGAFACFDYAAMY